Protein AF-A0A938AX10-F1 (afdb_monomer_lite)

Sequence (367 aa):
MDKLILAGIMAGMVGYLADLFFNPETITADLVFWLFLGLVLAVGRLVGDQQPRKVSSIANVEIAKGGSVLSSKLRDYLSAVIFLLFMILGVIITIKPFLADVYLQKGLNLDARRSPEAVYAFEEAVELQPQEATYWSILGRYHYQMAKRITELNAKREFLAMSISACAKATEQEPYIAFHYHTLADIYGYWAAQGDVEKWPVAFSLYDQSLQLFPNNVFILNKWTLALTASGNMEEARGKLEEAVALDGNWIGNMICGLVLMGKGDERSGEIVSSLAVASDEFPYFIELCRLVAPYRMLPELGRGLEVYIQKAPEHWAPHAMLAATSLFTGDGDRSLQEFSVAMRLVPDKEEGYLVALISELSKVDP

pLDDT: mean 83.03, std 18.4, range [30.06, 98.69]

Secondary structure (DSSP, 8-state):
--HHHHHHHHHHHHHHHHHHHH-TT---HHHHHHHHHHHHHHHHHHHH------------------S----HHHHHHHHHHHHHHHHHHHHHHHHHHHHHHHHHHHHHHHHHTT-TTHHHHHHHHHHH-TT-HHHHHHHHHHHHHHHHH--SHHHHHHHHHHHHHHHHHHHHH-TT-HHHHHHHHHHHHHHHHTT-GGGHHHHHHHHHHHHHHSTT-HHHHHHHHHHHHHHT-HHHHHHHHHHHHHH-TT-HHHHHHHHHHHHTT-TTHHHHHHH----GGGHHHHHHHHHHHGGGT-HHHHHHHHHHHHHH-TT-HHHHHHHHHHHHHTT-HHHHHHHHHHHHHHS-TTTHHHHHHHHHHHHHS--

Radius of gyration: 31.07 Å; chains: 1; bounding box: 93×58×70 Å

Foldseek 3Di:
DPPVLVVQVVVLVVVVVVCCVVPVQDPDVVSVVSLVVSVCVVVVVVVVPPDDDDDDDDDDDDDDDDDDPPDPVNVVVVVVVVVVVVVVVVCVVPVLQVQLVVLQVVLVVCVVVVHPCSLVSLVSSCVSPVLALVSLQVNLVSLLVVLLVDPDDVSSVVSLVSSLVSLVSSCVNPVLALVSLQSNLLSLLLVCLVPVVVSLVVSLVSLVSSCVSVPLDLVSLLLNLLSCVLSVVLVVSVVSLVSSCVSPLAQVSSLLSLLLSVLVPNCVSVVSNVPGDHDLVNLLCLLVSVVSNVSSVSLSSSLSSLVVVCVVVVLDLRSLLSNLLSCVVVVNNVSSVVSLVSSCVNPDPVSVVSSVSNVVVSVVDDD

Structure (mmCIF, N/CA/C/O backbone):
data_AF-A0A938AX10-F1
#
_entry.id   AF-A0A9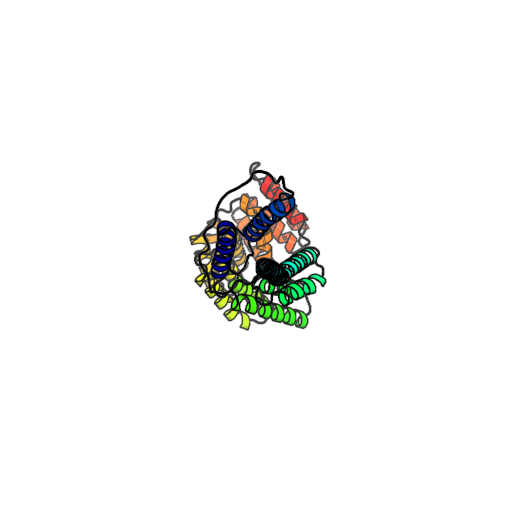38AX10-F1
#
loop_
_atom_site.group_PDB
_atom_site.id
_atom_site.type_symbol
_atom_site.label_atom_id
_atom_site.label_alt_id
_atom_site.label_comp_id
_atom_site.label_asym_id
_atom_site.label_entity_id
_atom_site.label_seq_id
_atom_site.pdbx_PDB_ins_code
_atom_site.Cartn_x
_atom_site.Cartn_y
_atom_site.Cartn_z
_atom_site.occupancy
_atom_site.B_iso_or_equiv
_atom_site.auth_seq_id
_atom_site.auth_comp_id
_atom_site.auth_asym_id
_atom_site.auth_atom_id
_atom_site.pdbx_PDB_model_num
ATOM 1 N N . MET A 1 1 ? -48.765 20.163 29.374 1.00 50.50 1 MET A N 1
ATOM 2 C CA . MET A 1 1 ? -48.068 19.647 28.183 1.00 50.50 1 MET A CA 1
ATOM 3 C C . MET A 1 1 ? -49.117 19.227 27.163 1.00 50.50 1 MET A C 1
ATOM 5 O O . MET A 1 1 ? -49.893 18.324 27.463 1.00 50.50 1 MET A O 1
ATOM 9 N N . ASP A 1 2 ? -49.219 19.935 26.035 1.00 56.81 2 ASP A N 1
ATOM 10 C CA . ASP A 1 2 ? -50.136 19.552 24.954 1.00 56.81 2 ASP A CA 1
ATOM 11 C C . ASP A 1 2 ? -49.761 18.165 24.435 1.00 56.81 2 ASP A C 1
ATOM 13 O O . ASP A 1 2 ? -48.585 17.886 24.198 1.00 56.81 2 ASP A O 1
ATOM 17 N N . LYS A 1 3 ? -50.759 17.295 24.246 1.00 48.50 3 LYS A N 1
ATOM 18 C CA . LYS A 1 3 ? -50.559 15.915 23.768 1.00 48.50 3 LYS A CA 1
ATOM 19 C C . LYS A 1 3 ? -49.778 15.858 22.448 1.00 48.50 3 LYS A C 1
ATOM 21 O O . LYS A 1 3 ? -49.053 14.900 22.222 1.00 48.50 3 LYS A O 1
ATOM 26 N N . LEU A 1 4 ? -49.885 16.903 21.629 1.00 50.06 4 LEU A N 1
ATOM 27 C CA . LEU A 1 4 ? -49.154 17.075 20.372 1.00 50.06 4 LEU A CA 1
ATOM 28 C C . LEU A 1 4 ? -47.640 17.224 20.561 1.00 50.06 4 LEU A C 1
ATOM 30 O O . LEU A 1 4 ? -46.875 16.674 19.779 1.00 50.06 4 LEU A O 1
ATOM 34 N N . ILE A 1 5 ? -47.199 17.913 21.614 1.00 49.97 5 ILE A N 1
ATOM 35 C CA . ILE A 1 5 ? -45.769 18.123 21.883 1.00 49.97 5 ILE A CA 1
ATOM 36 C C . ILE A 1 5 ? -45.147 16.834 22.420 1.00 49.97 5 ILE A C 1
ATOM 38 O O . ILE A 1 5 ? -44.074 16.435 21.980 1.00 49.97 5 ILE A O 1
ATOM 42 N N . LEU A 1 6 ? -45.857 16.135 23.313 1.00 49.12 6 LEU A N 1
ATOM 43 C CA . LEU A 1 6 ? -45.429 14.816 23.781 1.00 49.12 6 LEU A CA 1
ATOM 44 C C . LEU A 1 6 ? -45.362 13.814 22.624 1.00 49.12 6 LEU A C 1
ATOM 46 O O . LEU A 1 6 ? -44.407 13.053 22.538 1.00 49.12 6 LEU A O 1
ATOM 50 N N . ALA A 1 7 ? -46.346 13.842 21.721 1.00 54.84 7 ALA A N 1
ATOM 51 C CA . ALA A 1 7 ? -46.353 13.000 20.532 1.00 54.84 7 ALA A CA 1
ATOM 52 C C . ALA A 1 7 ? -45.183 13.321 19.591 1.00 54.84 7 ALA A C 1
ATOM 54 O O . ALA A 1 7 ? -44.552 12.394 19.103 1.00 54.84 7 ALA A O 1
ATOM 55 N N . GLY A 1 8 ? -44.848 14.599 19.387 1.00 60.94 8 GLY A N 1
ATOM 56 C CA . GLY A 1 8 ? -43.694 15.001 18.577 1.00 60.94 8 GLY A CA 1
ATOM 57 C C . GLY A 1 8 ? -42.360 14.545 19.171 1.00 60.94 8 GLY A C 1
ATOM 58 O O . GLY A 1 8 ? -41.538 13.977 18.462 1.00 60.94 8 GLY A O 1
ATOM 59 N N . ILE A 1 9 ? -42.170 14.713 20.484 1.00 59.50 9 ILE A N 1
ATOM 60 C CA . ILE A 1 9 ? -40.956 14.257 21.181 1.00 59.50 9 ILE A CA 1
ATOM 61 C C . ILE A 1 9 ? -40.857 12.727 21.155 1.00 59.50 9 ILE A C 1
ATOM 63 O O . ILE A 1 9 ? -39.793 12.189 20.863 1.00 59.50 9 ILE A O 1
ATOM 67 N N . MET A 1 10 ? -41.961 12.016 21.410 1.00 52.66 10 MET A N 1
ATOM 68 C CA . MET A 1 10 ? -41.977 10.553 21.335 1.00 52.66 10 MET A CA 1
ATOM 69 C C . MET A 1 10 ? -41.740 10.051 19.913 1.00 52.66 10 MET A C 1
ATOM 71 O O . MET A 1 10 ? -41.008 9.088 19.742 1.00 52.66 10 MET A O 1
ATOM 75 N N . ALA A 1 11 ? -42.301 10.702 18.893 1.00 58.66 11 ALA A N 1
ATOM 76 C CA . ALA A 1 11 ? -42.041 10.356 17.500 1.00 58.66 11 ALA A CA 1
ATOM 77 C C . ALA A 1 11 ? -40.570 10.595 17.126 1.00 58.66 11 ALA A C 1
ATOM 79 O O . ALA A 1 11 ? -39.975 9.743 16.476 1.00 58.66 11 ALA A O 1
ATOM 80 N N . GLY A 1 12 ? -39.962 11.688 17.601 1.00 64.25 12 GLY A N 1
ATOM 81 C CA . GLY A 1 12 ? -38.529 11.946 17.439 1.00 64.25 12 GLY A CA 1
ATOM 82 C C . GLY A 1 12 ? -37.651 10.900 18.133 1.00 64.25 12 GLY A C 1
ATOM 83 O O . GLY A 1 12 ? -36.708 10.402 17.532 1.00 64.25 12 GLY A O 1
ATOM 84 N N . MET A 1 13 ? -37.993 10.492 19.361 1.00 58.38 13 MET A N 1
ATOM 85 C CA . MET A 1 13 ? -37.279 9.422 20.075 1.00 58.38 13 MET A CA 1
ATOM 86 C C . MET A 1 13 ? -37.496 8.036 19.464 1.00 58.38 13 MET A C 1
ATOM 88 O O . MET A 1 13 ? -36.580 7.225 19.472 1.00 58.38 13 MET A O 1
ATOM 92 N N . VAL A 1 14 ? -38.682 7.738 18.935 1.00 56.31 14 VAL A N 1
ATOM 93 C CA . VAL A 1 14 ? -38.930 6.479 18.218 1.00 56.31 14 VAL A CA 1
ATOM 94 C C . VAL A 1 14 ? -38.175 6.469 16.891 1.00 56.31 14 VAL A C 1
ATOM 96 O O . VAL A 1 14 ? -37.590 5.448 16.553 1.00 56.31 14 VAL A O 1
ATOM 99 N N . GLY A 1 15 ? -38.118 7.604 16.187 1.00 59.72 15 GLY A N 1
ATOM 100 C CA . GLY A 1 15 ? -37.257 7.787 15.018 1.00 59.72 15 GLY A CA 1
ATOM 101 C C . GLY A 1 15 ? -35.783 7.565 15.357 1.00 59.72 15 GLY A C 1
ATOM 102 O O . GLY A 1 15 ? -35.127 6.790 14.681 1.00 59.72 15 GLY A O 1
ATOM 103 N N . TYR A 1 16 ? -35.301 8.141 16.461 1.00 58.97 16 TYR A N 1
ATOM 104 C CA . TYR A 1 16 ? -33.948 7.926 16.984 1.00 58.97 16 TYR A CA 1
ATOM 105 C C . TYR A 1 16 ? -33.652 6.465 17.320 1.00 58.97 16 TYR A C 1
ATOM 107 O O . TYR A 1 16 ? -32.602 5.954 16.962 1.00 58.97 16 TYR A O 1
ATOM 115 N N . LEU A 1 17 ? -34.569 5.783 18.012 1.00 52.59 17 LEU A N 1
ATOM 116 C CA . LEU A 1 17 ? -34.389 4.377 18.364 1.00 52.59 17 LEU A CA 1
ATOM 117 C C . LEU A 1 17 ? -34.400 3.490 17.118 1.00 52.59 17 LEU A C 1
ATOM 119 O O . LEU A 1 17 ? -33.614 2.554 17.049 1.00 52.59 17 LEU A O 1
ATOM 123 N N . ALA A 1 18 ? -35.258 3.785 16.139 1.00 54.72 18 ALA A N 1
ATOM 124 C CA . ALA A 1 18 ? -35.246 3.093 14.857 1.00 54.72 18 ALA A CA 1
ATOM 125 C C . ALA A 1 18 ? -33.920 3.334 14.117 1.00 54.72 18 ALA A C 1
ATOM 127 O O . ALA A 1 18 ? -33.319 2.378 13.645 1.00 54.72 18 ALA A O 1
ATOM 128 N N . ASP A 1 19 ? -33.426 4.571 14.090 1.00 53.78 19 ASP A N 1
ATOM 129 C CA . ASP A 1 19 ? -32.149 4.920 13.461 1.00 53.78 19 ASP A CA 1
ATOM 130 C C . ASP A 1 19 ? -30.963 4.239 14.166 1.00 53.78 19 ASP A C 1
ATOM 132 O O . ASP A 1 19 ? -30.135 3.635 13.503 1.00 53.78 19 ASP A O 1
ATOM 136 N N . LEU A 1 20 ? -30.948 4.165 15.504 1.00 53.62 20 LEU A N 1
ATOM 137 C CA . LEU A 1 20 ? -29.938 3.404 16.261 1.00 53.62 20 LEU A CA 1
ATOM 138 C C . LEU A 1 20 ? -29.932 1.904 15.937 1.00 53.62 20 LEU A C 1
ATOM 140 O O . LEU A 1 20 ? -28.897 1.251 16.049 1.00 53.62 20 LEU A O 1
ATOM 144 N N . PHE A 1 21 ? -31.096 1.346 15.594 1.00 51.47 21 PHE A N 1
ATOM 145 C CA . PHE A 1 21 ? -31.236 -0.062 15.223 1.00 51.47 21 PHE A CA 1
ATOM 146 C C . PHE A 1 21 ? -30.736 -0.349 13.802 1.00 51.47 21 PHE A C 1
ATOM 148 O O . PHE A 1 21 ? -30.350 -1.484 13.528 1.00 51.47 21 PHE A O 1
ATOM 155 N N . PHE A 1 22 ? -30.754 0.645 12.908 1.00 52.47 22 PHE A N 1
ATOM 156 C CA . PHE A 1 22 ? -30.375 0.487 11.499 1.00 52.47 22 PHE A CA 1
ATOM 157 C C . PHE A 1 22 ? -29.062 1.190 11.121 1.00 52.47 22 PHE A C 1
ATOM 159 O O . PHE A 1 22 ? -28.535 0.910 10.047 1.00 52.47 22 PHE A O 1
ATOM 166 N N . ASN A 1 23 ? -28.527 2.061 11.980 1.00 50.16 23 ASN A N 1
ATOM 167 C CA . ASN A 1 23 ? -27.321 2.853 11.741 1.00 50.16 23 ASN A CA 1
ATOM 168 C C . ASN A 1 23 ? -26.575 3.145 13.073 1.00 50.16 23 ASN A C 1
ATOM 170 O O . ASN A 1 23 ? -26.680 4.240 13.631 1.00 50.16 23 ASN A O 1
ATOM 174 N N . PRO A 1 24 ? -25.860 2.153 13.644 1.00 54.03 24 PRO A N 1
ATOM 175 C CA . PRO A 1 24 ? -25.345 2.218 15.017 1.00 54.03 24 PRO A CA 1
ATOM 176 C C . PRO A 1 24 ? -24.198 3.219 15.256 1.00 54.03 24 PRO A C 1
ATOM 178 O O . PRO A 1 24 ? -23.872 3.486 16.411 1.00 54.03 24 PRO A O 1
ATOM 181 N N . GLU A 1 25 ? -23.587 3.773 14.205 1.00 50.06 25 GLU A N 1
ATOM 182 C CA . GLU A 1 25 ? -22.293 4.472 14.301 1.00 50.06 25 GLU A CA 1
ATOM 183 C C . GLU A 1 25 ? -22.380 6.003 14.304 1.00 50.06 25 GLU A C 1
ATOM 185 O O . GLU A 1 25 ? -21.409 6.675 14.646 1.00 50.06 25 GLU A O 1
ATOM 190 N N . THR A 1 26 ? -23.535 6.600 13.998 1.00 52.78 26 THR A N 1
ATOM 191 C CA . THR A 1 26 ? -23.636 8.065 13.922 1.00 52.78 26 THR A CA 1
ATOM 192 C C . THR A 1 26 ? -24.836 8.600 14.681 1.00 52.78 26 THR A C 1
ATOM 194 O O . THR A 1 26 ? -25.980 8.405 14.281 1.00 52.78 26 THR A O 1
ATOM 197 N N . ILE A 1 27 ? -24.584 9.379 15.736 1.00 55.16 27 ILE A N 1
ATOM 198 C CA . ILE A 1 27 ? -25.592 10.312 16.244 1.00 55.16 27 ILE A CA 1
ATOM 199 C C . ILE A 1 27 ? -25.674 11.444 15.223 1.00 55.16 27 ILE A C 1
ATOM 201 O O . ILE A 1 27 ? -24.850 12.358 15.206 1.00 55.16 27 ILE A O 1
ATOM 205 N N . THR A 1 28 ? -26.639 11.329 14.315 1.00 55.69 28 THR A N 1
ATOM 206 C CA . THR A 1 28 ? -26.832 12.275 13.220 1.00 55.69 28 THR A CA 1
ATOM 207 C C . THR A 1 28 ? -27.108 13.672 13.784 1.00 55.69 28 THR A C 1
ATOM 209 O O . THR A 1 28 ? -27.850 13.846 14.756 1.00 55.69 28 THR A O 1
ATOM 212 N N . ALA A 1 29 ? -26.501 14.702 13.180 1.00 50.47 29 ALA A N 1
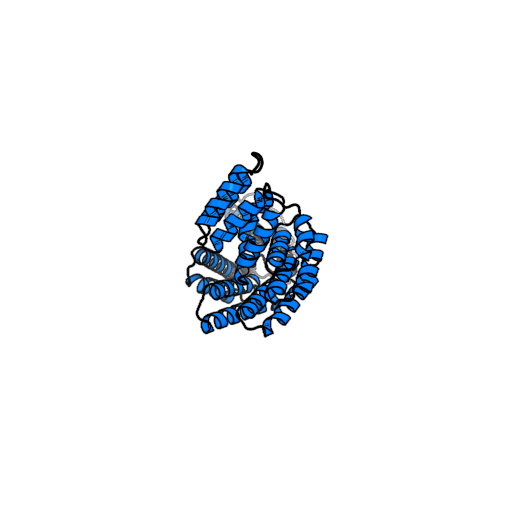ATOM 213 C CA . ALA A 1 29 ? -26.718 16.107 13.546 1.00 50.47 29 ALA A CA 1
ATOM 214 C C . ALA A 1 29 ? -28.215 16.483 13.537 1.00 50.47 29 ALA A C 1
ATOM 216 O O . ALA A 1 29 ? -28.638 17.379 14.270 1.00 50.47 29 ALA A O 1
ATOM 217 N N . ASP A 1 30 ? -29.017 15.733 12.780 1.00 52.44 30 ASP A N 1
ATOM 218 C CA . ASP A 1 30 ? -30.471 15.816 12.720 1.00 52.44 30 ASP A CA 1
ATOM 219 C C . ASP A 1 30 ? -31.137 15.518 14.069 1.00 52.44 30 ASP A C 1
ATOM 221 O O . ASP A 1 30 ? -32.060 16.228 14.464 1.00 52.44 30 ASP A O 1
ATOM 225 N N . LEU A 1 31 ? -30.651 14.543 14.844 1.00 58.59 31 LEU A N 1
ATOM 226 C CA . LEU A 1 31 ? -31.177 14.264 16.182 1.00 58.59 31 LEU A CA 1
ATOM 227 C C . LEU A 1 31 ? -30.964 15.447 17.126 1.00 58.59 31 LEU A C 1
ATOM 229 O O . LEU A 1 31 ? -31.885 15.871 17.829 1.00 58.59 31 LEU A O 1
ATOM 233 N N . VAL A 1 32 ? -29.740 15.977 17.143 1.00 54.84 32 VAL A N 1
ATOM 234 C CA . VAL A 1 32 ? -29.383 17.140 17.959 1.00 54.84 32 VAL A CA 1
ATOM 235 C C . VAL A 1 32 ? -30.234 18.328 17.518 1.00 54.84 32 VAL A C 1
ATOM 237 O O . VAL A 1 32 ? -30.842 18.983 18.360 1.00 54.84 32 VAL A O 1
ATOM 240 N N . PHE A 1 33 ? -30.384 18.547 16.212 1.00 59.03 33 PHE A N 1
ATOM 241 C CA . PHE A 1 33 ? -31.251 19.579 15.654 1.00 59.03 33 PHE A CA 1
ATOM 242 C C . PHE A 1 33 ? -32.709 19.441 16.120 1.00 59.03 33 PHE A C 1
ATOM 244 O O . PHE A 1 33 ? -33.270 20.410 16.631 1.00 59.03 33 PHE A O 1
ATOM 251 N N . TRP A 1 34 ? -33.323 18.257 16.023 1.00 65.94 34 TRP A N 1
ATOM 252 C CA . TRP A 1 34 ? -34.720 18.052 16.424 1.00 65.94 34 TRP A CA 1
ATOM 253 C C . TRP A 1 34 ? -34.924 18.141 17.942 1.00 65.94 34 TRP A C 1
ATOM 255 O O . TRP A 1 34 ? -35.928 18.703 18.392 1.00 65.94 34 TRP A O 1
ATOM 265 N N . LEU A 1 35 ? -33.961 17.673 18.744 1.00 64.75 35 LEU A N 1
ATOM 266 C CA . LEU A 1 35 ? -33.968 17.848 20.200 1.00 64.75 35 LEU A CA 1
ATOM 267 C C . LEU A 1 35 ? -33.838 19.327 20.593 1.00 64.75 35 LEU A C 1
ATOM 269 O O . LEU A 1 35 ? -34.597 19.802 21.441 1.00 64.75 35 LEU A O 1
ATOM 273 N N . PHE A 1 36 ? -32.939 20.079 19.951 1.00 56.97 36 PHE A N 1
ATOM 274 C CA . PHE A 1 36 ? -32.781 21.518 20.179 1.00 56.97 36 PHE A CA 1
ATOM 275 C C . PHE A 1 36 ? -33.993 22.319 19.691 1.00 56.97 36 PHE A C 1
ATOM 277 O O . PHE A 1 36 ? -34.433 23.233 20.385 1.00 56.97 36 PHE A O 1
ATOM 284 N N . LEU A 1 37 ? -34.590 21.965 18.552 1.00 56.91 37 LEU A N 1
ATOM 285 C CA . LEU A 1 37 ? -35.805 22.610 18.053 1.00 56.91 37 LEU A CA 1
ATOM 286 C C . LEU A 1 37 ? -36.986 22.380 19.009 1.00 56.91 37 LEU A C 1
ATOM 288 O O . LEU A 1 37 ? -37.714 23.320 19.339 1.00 56.91 37 LEU A O 1
ATOM 292 N N . GLY A 1 38 ? -37.136 21.154 19.523 1.00 63.72 38 GLY A N 1
ATOM 293 C CA . GLY A 1 38 ? -38.106 20.833 20.572 1.00 63.72 38 GLY A CA 1
ATOM 294 C C . GLY A 1 38 ? -37.869 21.631 21.861 1.00 63.72 38 GLY A C 1
ATOM 295 O O . GLY A 1 38 ? -38.821 22.140 22.459 1.00 63.72 38 GLY A O 1
ATOM 296 N N . LEU A 1 39 ? -36.604 21.810 22.254 1.00 59.19 39 LEU A N 1
ATOM 297 C CA . LEU A 1 39 ? -36.195 22.596 23.419 1.00 59.19 39 LEU A CA 1
ATOM 298 C C . LEU A 1 39 ? -36.496 24.095 23.255 1.00 59.19 39 LEU A C 1
ATOM 300 O O . LEU A 1 39 ? -37.063 24.704 24.160 1.00 59.19 39 LEU A O 1
ATOM 304 N N . VAL A 1 40 ? -36.176 24.690 22.101 1.00 52.59 40 VAL A N 1
ATOM 305 C CA . VAL A 1 40 ? -36.438 26.111 21.799 1.00 52.59 40 VAL A CA 1
ATOM 306 C C . VAL A 1 40 ? -37.936 26.411 21.851 1.00 52.59 40 VAL A C 1
ATOM 308 O O . VAL A 1 40 ? -38.348 27.413 22.438 1.00 52.59 40 VAL A O 1
ATOM 311 N N . LEU A 1 41 ? -38.770 25.516 21.317 1.00 52.19 41 LEU A N 1
ATOM 312 C CA . LEU A 1 41 ? -40.228 25.650 21.377 1.00 52.19 41 LEU A CA 1
ATOM 313 C C . LEU A 1 41 ? -40.778 25.496 22.805 1.00 52.19 41 LEU A C 1
ATOM 315 O O . LEU A 1 41 ? -41.742 26.175 23.169 1.00 52.19 41 LEU A O 1
ATOM 319 N N . ALA A 1 42 ? -40.165 24.643 23.631 1.00 56.44 42 ALA A N 1
ATOM 320 C CA . ALA A 1 42 ? -40.539 24.477 25.035 1.00 56.44 42 ALA A CA 1
ATOM 321 C C . ALA A 1 42 ? -40.150 25.699 25.892 1.00 56.44 42 ALA A C 1
ATOM 323 O O . ALA A 1 42 ? -40.959 26.176 26.691 1.00 56.44 42 ALA A O 1
ATOM 324 N N . VAL A 1 43 ? -38.948 26.249 25.690 1.00 4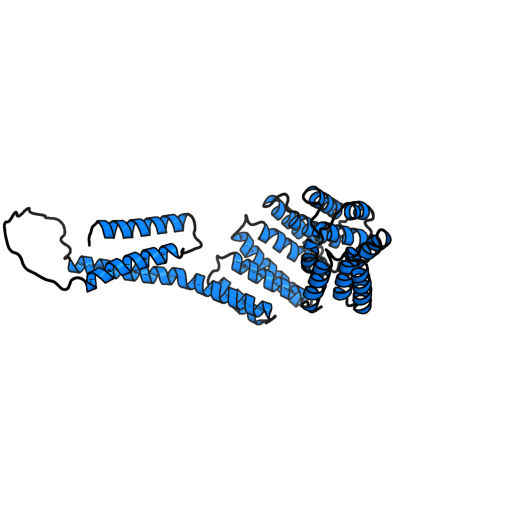9.09 43 VAL A N 1
ATOM 325 C CA . VAL A 1 43 ? -38.438 27.427 26.414 1.00 49.09 43 VAL A CA 1
ATOM 326 C C . VAL A 1 43 ? -39.138 28.714 25.967 1.00 49.09 43 VAL A C 1
ATOM 328 O O . VAL A 1 43 ? -39.506 29.531 26.809 1.00 49.09 43 VAL A O 1
ATOM 331 N N . GLY A 1 44 ? -39.421 28.878 24.670 1.00 46.09 44 GLY A N 1
ATOM 332 C CA . GLY A 1 44 ? -40.144 30.043 24.146 1.00 46.09 44 GLY A CA 1
ATOM 333 C C . GLY A 1 44 ? -41.539 30.227 24.758 1.00 46.09 44 GLY A C 1
ATOM 334 O O . GLY A 1 44 ? -42.000 31.353 24.929 1.00 46.09 44 GLY A O 1
ATOM 335 N N . ARG A 1 45 ? -42.194 29.135 25.179 1.00 51.12 45 ARG A N 1
ATOM 336 C CA . ARG A 1 45 ? -43.486 29.190 25.886 1.00 51.12 45 ARG A CA 1
ATOM 337 C C . ARG A 1 45 ? -43.365 29.501 27.381 1.00 51.12 45 ARG A C 1
ATOM 339 O O . ARG A 1 45 ? -44.286 30.092 27.928 1.00 51.12 45 ARG A O 1
ATOM 346 N N . LEU A 1 46 ? -42.246 29.164 28.027 1.00 45.81 46 LEU A N 1
ATOM 347 C CA . LEU A 1 46 ? -41.969 29.553 29.420 1.00 45.81 46 LEU A CA 1
ATOM 348 C C . LEU A 1 46 ? -41.727 31.063 29.561 1.00 45.81 46 LEU A C 1
ATOM 350 O O . LEU A 1 46 ? -42.054 31.642 30.593 1.00 45.81 46 LEU A O 1
ATOM 354 N N . VAL A 1 47 ? -41.190 31.701 28.518 1.00 45.38 47 VAL A N 1
ATOM 355 C CA . VAL A 1 47 ? -40.973 33.157 28.469 1.00 45.38 47 VAL A CA 1
ATOM 356 C C . VAL A 1 47 ? -42.247 33.912 28.053 1.00 45.38 47 VAL A C 1
ATOM 358 O O . VAL A 1 47 ? -42.453 35.045 28.477 1.00 45.38 47 VAL A O 1
ATOM 361 N N . GLY A 1 48 ? -43.128 33.283 27.266 1.00 40.59 48 GLY A N 1
ATOM 362 C CA . GLY A 1 48 ? -44.355 33.899 26.747 1.00 40.59 48 GLY A CA 1
ATOM 363 C C . GLY A 1 48 ? -45.565 33.914 27.692 1.00 40.59 48 GLY A C 1
ATOM 364 O O . GLY A 1 48 ? -46.541 34.591 27.382 1.00 40.59 48 GLY A O 1
ATOM 365 N N . ASP A 1 49 ? -45.534 33.208 28.829 1.00 45.47 49 ASP A N 1
ATOM 366 C CA . ASP A 1 49 ? -46.687 33.095 29.743 1.00 45.47 49 ASP A CA 1
ATOM 367 C C . ASP A 1 49 ? -46.657 34.124 30.895 1.00 45.47 49 ASP A C 1
ATOM 369 O O . ASP A 1 49 ? -46.979 33.829 32.049 1.00 45.47 49 ASP A O 1
ATOM 373 N N . GLN A 1 50 ? -46.277 35.371 30.589 1.00 42.47 50 GLN A N 1
ATOM 374 C CA . GLN A 1 50 ? -46.659 36.524 31.410 1.00 42.47 50 GLN A CA 1
ATOM 375 C C . GLN A 1 50 ? -47.935 37.142 30.821 1.00 42.47 50 GLN A C 1
ATOM 377 O O . GLN A 1 50 ? -47.905 37.868 29.836 1.00 42.47 50 GLN A O 1
ATOM 382 N N . GLN A 1 51 ? -49.058 36.754 31.433 1.00 42.72 51 GLN A N 1
ATOM 383 C CA . GLN A 1 51 ? -50.465 37.122 31.197 1.00 42.72 51 GLN A CA 1
ATOM 384 C C . GLN A 1 51 ? -50.778 38.408 30.398 1.00 42.72 51 GLN A C 1
ATOM 386 O O . GLN A 1 51 ? -50.166 39.456 30.594 1.00 42.72 51 GLN A O 1
ATOM 391 N N . PRO A 1 52 ? -51.978 38.425 29.783 1.00 38.38 52 PRO A N 1
ATOM 392 C CA . PRO A 1 52 ? -53.004 39.276 30.384 1.00 38.38 52 PRO A CA 1
ATOM 393 C C . PRO A 1 52 ? -54.290 38.494 30.675 1.00 38.38 52 PRO A C 1
ATOM 395 O O . PRO A 1 52 ? -54.973 37.985 29.788 1.00 38.38 52 PRO A O 1
ATOM 398 N N . ARG A 1 53 ? -54.661 38.425 31.957 1.00 41.28 53 ARG A N 1
ATOM 399 C CA . ARG A 1 53 ? -55.977 37.947 32.386 1.00 41.28 53 ARG A CA 1
ATOM 400 C C . ARG A 1 53 ? -56.985 39.085 32.258 1.00 41.28 53 ARG A C 1
ATOM 402 O O . ARG A 1 53 ? -56.870 40.073 32.977 1.00 41.28 53 ARG A O 1
ATOM 409 N N . LYS A 1 54 ? -58.015 38.882 31.437 1.00 39.88 54 LYS A N 1
ATOM 410 C CA . LYS A 1 54 ? -59.431 39.170 31.746 1.00 39.88 54 LYS A CA 1
ATOM 411 C C . LYS A 1 54 ? -60.294 38.779 30.547 1.00 39.88 54 LYS A C 1
ATOM 413 O O . LYS A 1 54 ? -60.089 39.334 29.483 1.00 39.88 54 LYS A O 1
ATOM 418 N N . VAL A 1 55 ? -61.244 37.862 30.742 1.00 30.06 55 VAL A N 1
ATOM 419 C CA . VAL A 1 55 ? -62.707 38.056 30.613 1.00 30.06 55 VAL A CA 1
ATOM 420 C C . VAL A 1 55 ? -63.394 36.826 31.246 1.00 30.06 55 VAL A C 1
ATOM 422 O O . VAL A 1 55 ? -62.827 35.739 31.319 1.00 30.06 55 VAL A O 1
ATOM 425 N N . SER A 1 56 ? -64.561 37.067 31.832 1.00 38.34 56 SER A N 1
ATOM 426 C CA . SER A 1 56 ? -65.315 36.300 32.828 1.00 38.34 56 SER A CA 1
ATOM 427 C C . SER A 1 56 ? -66.312 35.252 32.297 1.00 38.34 56 SER A C 1
ATOM 429 O O . SER A 1 56 ? -66.977 35.515 31.302 1.00 38.34 56 SER A O 1
ATOM 431 N N . SER A 1 57 ? -66.563 34.223 33.137 1.00 36.47 57 SER A N 1
ATOM 432 C CA . SER A 1 57 ? -67.844 33.486 33.366 1.00 36.47 57 SER A CA 1
ATOM 433 C C . SER A 1 57 ? -68.323 32.535 32.229 1.00 36.47 57 SER A C 1
ATOM 435 O O . SER A 1 57 ? -68.119 32.864 31.074 1.00 36.47 57 SER A O 1
ATOM 437 N N . ILE A 1 58 ? -68.917 31.333 32.391 1.00 36.38 58 ILE A N 1
ATOM 438 C CA . ILE A 1 58 ? -69.867 30.722 33.356 1.00 36.38 58 ILE A CA 1
ATOM 439 C C . ILE A 1 58 ? -69.818 29.157 33.264 1.00 36.38 58 ILE A C 1
ATOM 441 O O . ILE A 1 58 ? -69.546 28.620 32.197 1.00 36.38 58 ILE A O 1
ATOM 445 N N . ALA A 1 59 ? -70.192 28.485 34.373 1.00 34.47 59 ALA A N 1
ATOM 446 C CA . ALA A 1 59 ? -70.820 27.148 34.572 1.00 34.47 59 ALA A CA 1
ATOM 447 C C . ALA A 1 59 ? -70.067 25.801 34.403 1.00 34.47 59 ALA A C 1
ATOM 449 O O . ALA A 1 59 ? -69.892 25.269 33.314 1.00 34.47 59 ALA A O 1
ATOM 450 N N . ASN A 1 60 ? -69.786 25.208 35.575 1.00 37.69 60 ASN A N 1
ATOM 451 C CA . ASN A 1 60 ? -70.029 23.836 36.070 1.00 37.69 60 ASN A CA 1
ATOM 452 C C . ASN A 1 60 ? -70.381 22.696 35.092 1.00 37.69 60 ASN A C 1
ATOM 454 O O . ASN A 1 60 ? -71.469 22.709 34.530 1.00 37.69 60 ASN A O 1
ATOM 458 N N . VAL A 1 61 ? -69.594 21.608 35.142 1.00 32.28 61 VAL A N 1
ATOM 459 C CA . VAL A 1 61 ? -70.077 20.227 35.382 1.00 32.28 61 VAL A CA 1
ATOM 460 C C . VAL A 1 61 ? -68.971 19.445 36.114 1.00 32.28 61 VAL A C 1
ATOM 462 O O . VAL A 1 61 ? -67.867 19.287 35.594 1.00 32.28 61 VAL A O 1
ATOM 465 N N . GLU A 1 62 ? -69.269 18.942 37.314 1.00 39.34 62 GLU A N 1
ATOM 466 C CA . GLU A 1 62 ? -68.483 17.904 37.991 1.00 39.34 62 GLU A CA 1
ATOM 467 C C . GLU A 1 62 ? -68.759 16.545 37.332 1.00 39.34 62 GLU A C 1
ATOM 469 O O . GLU A 1 62 ? -69.876 16.035 37.381 1.00 39.34 62 GLU A O 1
ATOM 474 N N . ILE A 1 63 ? -67.728 15.935 36.743 1.00 34.84 63 ILE A N 1
ATOM 475 C CA . ILE A 1 63 ? -67.688 14.490 36.501 1.00 34.84 63 ILE A CA 1
ATOM 476 C C . ILE A 1 63 ? -66.542 13.933 37.336 1.00 34.84 63 ILE A C 1
ATOM 478 O O . ILE A 1 63 ? -65.372 14.263 37.122 1.00 34.84 63 ILE A O 1
ATOM 482 N N . ALA A 1 64 ? -66.910 13.081 38.288 1.00 40.81 64 ALA A N 1
ATOM 483 C CA . ALA A 1 64 ? -66.009 12.298 39.109 1.00 40.81 64 ALA A CA 1
ATOM 484 C C . ALA A 1 64 ? -64.983 11.546 38.243 1.00 40.81 64 ALA A C 1
ATOM 486 O O . ALA A 1 64 ? -65.338 10.715 37.408 1.00 40.81 64 ALA A O 1
ATOM 487 N N . LYS A 1 65 ? -63.693 11.809 38.478 1.00 36.38 65 LYS A N 1
ATOM 488 C CA . LYS A 1 65 ? -62.590 10.948 38.039 1.00 36.38 65 LYS A CA 1
ATOM 489 C C . LYS A 1 65 ? -61.810 10.482 39.259 1.00 36.38 65 LYS A C 1
ATOM 491 O O . LYS A 1 65 ? -60.879 11.141 39.711 1.00 36.38 65 LYS A O 1
ATOM 496 N N . GLY A 1 66 ? -62.201 9.319 39.772 1.00 35.16 66 GLY A N 1
ATOM 497 C CA . GLY A 1 66 ? -61.261 8.443 40.458 1.00 35.16 66 GLY A CA 1
ATOM 498 C C . GLY A 1 66 ? -60.217 7.949 39.452 1.00 35.16 66 GLY A C 1
ATOM 499 O O . GLY A 1 66 ? -60.568 7.599 38.326 1.00 35.16 66 GLY A O 1
ATOM 500 N N . GLY A 1 67 ? -58.942 7.963 39.849 1.00 35.41 67 GLY A N 1
ATOM 501 C CA . GLY A 1 67 ? -57.825 7.430 39.060 1.00 35.41 67 GLY A CA 1
ATOM 502 C C . GLY A 1 67 ? -56.633 8.384 38.941 1.00 35.41 67 GLY A C 1
ATOM 503 O O . GLY A 1 67 ? -56.517 9.115 37.965 1.00 35.41 67 GLY A O 1
ATOM 504 N N . SER A 1 68 ? -55.769 8.359 39.964 1.00 45.28 68 SER A N 1
ATOM 505 C CA . SER A 1 68 ? -54.408 8.925 40.063 1.00 45.28 68 SER A CA 1
ATOM 506 C C . SER A 1 68 ? -54.167 10.335 39.491 1.00 45.28 68 SER A C 1
ATOM 508 O O . SER A 1 68 ? -53.545 10.512 38.441 1.00 45.28 68 SER A O 1
ATOM 510 N N . VAL A 1 69 ? -54.549 11.369 40.243 1.00 45.66 69 VAL A N 1
ATOM 511 C CA . VAL A 1 69 ? -54.040 12.730 40.014 1.00 45.66 69 VAL A CA 1
ATOM 512 C C . VAL A 1 69 ? -52.679 12.851 40.696 1.00 45.66 69 VAL A C 1
ATOM 514 O O . VAL A 1 69 ? -52.557 13.347 41.814 1.00 45.66 69 VAL A O 1
ATOM 517 N N . LEU A 1 70 ? -51.632 12.377 40.023 1.00 47.84 70 LEU A N 1
ATOM 518 C CA . LEU A 1 70 ? -50.286 12.863 40.305 1.00 47.84 70 LEU A CA 1
ATOM 519 C C . LEU A 1 70 ? -50.327 14.386 40.066 1.00 47.84 70 LEU A C 1
ATOM 521 O O . LEU A 1 70 ? -50.751 14.810 38.988 1.00 47.84 70 LEU A O 1
ATOM 525 N N . SER A 1 71 ? -50.005 15.209 41.074 1.00 62.28 71 SER A N 1
ATOM 526 C CA . SER A 1 71 ? -50.172 16.670 40.977 1.00 62.28 71 SER A CA 1
ATOM 527 C C . SER A 1 71 ? -49.493 17.212 39.709 1.00 62.28 71 SER A C 1
ATOM 529 O O . SER A 1 71 ? -48.449 16.704 39.300 1.00 62.28 71 SER A O 1
ATOM 531 N N . SER A 1 72 ? -50.069 18.226 39.052 1.00 62.25 72 SER A N 1
ATOM 532 C CA . SER A 1 72 ? -49.499 18.784 37.809 1.00 62.25 72 SER A CA 1
ATOM 533 C C . SER A 1 72 ? -48.023 19.165 37.971 1.00 62.25 72 SER A C 1
ATOM 535 O O . SER A 1 72 ? -47.216 18.857 37.103 1.00 62.25 72 SER A O 1
ATOM 537 N N . LYS A 1 73 ? -47.664 19.703 39.143 1.00 67.00 73 LYS A N 1
ATOM 538 C CA . LYS A 1 73 ? -46.285 20.004 39.549 1.00 67.00 73 LYS A CA 1
ATOM 539 C C . LYS A 1 73 ? -45.395 18.764 39.636 1.00 67.00 73 LYS A C 1
ATOM 541 O O . LYS A 1 73 ? -44.239 18.826 39.237 1.00 67.00 73 LYS A O 1
ATOM 546 N N . LEU A 1 74 ? -45.919 17.647 40.142 1.00 66.75 74 LEU A N 1
ATOM 547 C CA . LEU A 1 74 ? -45.185 16.386 40.211 1.00 66.75 74 LEU A CA 1
ATOM 548 C C . LEU A 1 74 ? -44.938 15.817 38.809 1.00 66.75 74 LEU A C 1
ATOM 550 O O . LEU A 1 74 ? -43.849 15.320 38.554 1.00 66.75 74 LEU A O 1
ATOM 554 N N . ARG A 1 75 ? -45.889 15.960 37.877 1.00 62.41 75 ARG A N 1
ATOM 555 C CA . ARG A 1 75 ? -45.694 15.581 36.466 1.00 62.41 75 ARG A CA 1
ATOM 556 C C . ARG A 1 75 ? -44.648 16.453 35.767 1.00 62.41 75 ARG A C 1
ATOM 558 O O . ARG A 1 75 ? -43.808 15.916 35.052 1.00 62.41 75 ARG A O 1
ATOM 565 N N . ASP A 1 76 ? -44.692 17.766 35.977 1.00 66.25 76 ASP A N 1
ATOM 566 C CA . ASP A 1 76 ? -43.743 18.697 35.360 1.00 66.25 76 ASP A CA 1
ATOM 567 C C . ASP A 1 76 ? -42.319 18.464 35.909 1.00 66.25 76 ASP A C 1
ATOM 569 O O . ASP A 1 76 ? -41.363 18.379 35.137 1.00 66.25 76 ASP A O 1
ATOM 573 N N . TYR A 1 77 ? -42.187 18.214 37.218 1.00 75.69 77 TYR A N 1
ATOM 574 C CA . TYR A 1 77 ? -40.924 17.801 37.837 1.00 75.69 77 TYR A CA 1
ATOM 575 C C . TYR A 1 77 ? -40.411 16.470 37.270 1.00 75.69 77 TYR A C 1
ATOM 577 O O . TYR A 1 77 ? -39.252 16.380 36.872 1.00 75.69 77 TYR A O 1
ATOM 585 N N . LEU A 1 78 ? -41.280 15.458 37.157 1.00 68.19 78 LEU A N 1
ATOM 586 C CA . LEU A 1 78 ? -40.916 14.160 36.584 1.00 68.19 78 LEU A CA 1
ATOM 587 C C . LEU A 1 78 ? -40.409 14.308 35.142 1.00 68.19 78 LEU A C 1
ATOM 589 O O . LEU A 1 78 ? -39.401 13.710 34.780 1.00 68.19 78 LEU A O 1
ATOM 593 N N . SER A 1 79 ? -41.075 15.138 34.331 1.00 66.12 79 SER A N 1
ATOM 594 C CA . SER A 1 79 ? -40.661 15.387 32.947 1.00 66.12 79 SER A CA 1
ATOM 595 C C . SER A 1 79 ? -39.316 16.107 32.845 1.00 66.12 79 SER A C 1
ATOM 597 O O . SER A 1 79 ? -38.502 15.740 32.003 1.00 66.12 79 SER A O 1
ATOM 599 N N . ALA A 1 80 ? -39.044 17.072 33.729 1.00 74.44 80 ALA A N 1
ATOM 600 C CA . ALA A 1 80 ? -37.764 17.775 33.767 1.00 74.44 80 ALA A CA 1
ATOM 601 C C . ALA A 1 80 ? -36.614 16.845 34.188 1.00 74.44 80 ALA A C 1
ATOM 603 O O . ALA A 1 80 ? -35.536 16.894 33.601 1.00 74.44 80 ALA A O 1
ATOM 604 N N . VAL A 1 81 ? -36.856 15.961 35.161 1.00 77.19 81 VAL A N 1
ATOM 605 C CA . VAL A 1 81 ? -35.876 14.954 35.596 1.00 77.19 81 VAL A CA 1
ATOM 606 C C . VAL A 1 81 ? -35.582 13.962 34.474 1.00 77.19 81 VAL A C 1
ATOM 608 O O . VAL A 1 81 ? -34.420 13.709 34.177 1.00 77.19 81 VAL A O 1
ATOM 611 N N . ILE A 1 82 ? -36.614 13.438 33.808 1.00 69.81 82 ILE A N 1
ATOM 612 C CA . ILE A 1 82 ? -36.451 12.517 32.675 1.00 69.81 82 ILE A CA 1
ATOM 613 C C . ILE A 1 82 ? -35.684 13.192 31.527 1.00 69.81 82 ILE A C 1
ATOM 615 O O . ILE A 1 82 ? -34.786 12.585 30.952 1.00 69.81 82 ILE A O 1
ATOM 619 N N . PHE A 1 83 ? -35.980 14.459 31.229 1.00 73.38 83 PHE A N 1
ATOM 620 C CA . PHE A 1 83 ? -35.245 15.236 30.231 1.00 73.38 83 PHE A CA 1
ATOM 621 C C . PHE A 1 83 ? -33.762 15.396 30.591 1.00 73.38 83 PHE A C 1
ATOM 623 O O . PHE A 1 83 ? -32.898 15.155 29.750 1.00 73.38 83 PHE A O 1
ATOM 630 N N . LEU A 1 84 ? -33.457 15.749 31.844 1.00 77.44 84 LEU A N 1
ATOM 631 C CA . LEU A 1 84 ? -32.079 15.863 32.319 1.00 77.44 84 LEU A CA 1
ATOM 632 C C . LEU A 1 84 ? -31.343 14.519 32.209 1.00 77.44 84 LEU A C 1
ATOM 634 O O . LEU A 1 84 ? -30.200 14.482 31.766 1.00 77.44 84 LEU A O 1
ATOM 638 N N . LEU A 1 85 ? -32.011 13.413 32.556 1.00 76.00 85 LEU A N 1
ATOM 639 C CA . LEU A 1 85 ? -31.458 12.064 32.427 1.00 76.00 85 LEU A CA 1
ATOM 640 C C . LEU A 1 85 ? -31.159 11.705 30.969 1.00 76.00 85 LEU A C 1
ATOM 642 O O . LEU A 1 85 ? -30.085 11.178 30.701 1.00 76.00 85 LEU A O 1
ATOM 646 N N . PHE A 1 86 ? -32.051 12.023 30.025 1.00 77.69 86 PHE A N 1
ATOM 647 C CA . PHE A 1 86 ? -31.795 11.795 28.599 1.00 77.69 86 PHE A CA 1
ATOM 648 C C . PHE A 1 86 ? -30.668 12.669 28.054 1.00 77.69 86 PHE A C 1
ATOM 650 O O . PHE A 1 86 ? -29.862 12.180 27.270 1.00 77.69 86 PHE A O 1
ATOM 657 N N . MET A 1 87 ? -30.567 13.929 28.485 1.00 76.50 87 MET A N 1
ATOM 658 C CA . MET A 1 87 ? -29.452 14.798 28.104 1.00 76.50 87 MET A CA 1
ATOM 659 C C . MET A 1 87 ? -28.120 14.245 28.625 1.00 76.50 87 MET A C 1
ATOM 661 O O . MET A 1 87 ? -27.163 14.134 27.865 1.00 76.50 87 MET A O 1
ATOM 665 N N . ILE A 1 88 ? -28.067 13.856 29.903 1.00 77.94 88 ILE A N 1
ATOM 666 C CA . ILE A 1 88 ? -26.875 13.259 30.520 1.00 77.94 88 ILE A CA 1
ATOM 667 C C . ILE A 1 88 ? -26.510 11.955 29.809 1.00 77.94 88 ILE A C 1
ATOM 669 O O . ILE A 1 88 ? -25.348 11.755 29.469 1.00 77.94 88 ILE A O 1
ATOM 673 N N . LEU A 1 89 ? -27.491 11.094 29.536 1.00 76.12 89 LEU A N 1
ATOM 674 C CA . LEU A 1 89 ? -27.279 9.851 28.801 1.00 76.12 89 LEU A CA 1
ATOM 675 C C . LEU A 1 89 ? -26.750 10.120 27.386 1.00 76.12 89 LEU A C 1
ATOM 677 O O . LEU A 1 89 ? -25.798 9.470 26.968 1.00 76.12 89 LEU A O 1
ATOM 681 N N . GLY A 1 90 ? -27.308 11.111 26.686 1.00 71.50 90 GLY A N 1
ATOM 682 C CA . GLY A 1 90 ? -26.834 11.543 25.373 1.00 71.50 90 GLY A CA 1
ATOM 683 C C . GLY A 1 90 ? -25.371 11.983 25.406 1.00 71.50 90 GLY A C 1
ATOM 684 O O . GLY A 1 90 ? -24.583 11.506 24.601 1.00 71.50 90 GLY A O 1
ATOM 685 N N . VAL A 1 91 ? -24.983 12.811 26.382 1.00 77.50 91 VAL A N 1
ATOM 686 C CA . VAL A 1 91 ? -23.583 13.236 26.570 1.00 77.50 91 VAL A CA 1
ATOM 687 C C . VAL A 1 91 ? -22.671 12.052 26.896 1.00 77.50 91 VAL A C 1
ATOM 689 O O . VAL A 1 91 ? -21.578 11.953 26.349 1.00 77.50 91 VAL A O 1
ATOM 692 N N . ILE A 1 92 ? -23.102 11.138 27.768 1.00 77.06 92 ILE A N 1
ATOM 693 C CA . ILE A 1 92 ? -22.308 9.959 28.146 1.00 77.06 92 ILE A CA 1
ATOM 694 C C . ILE A 1 92 ? -22.033 9.066 26.930 1.00 77.06 92 ILE A C 1
ATOM 696 O O . ILE A 1 92 ? -20.927 8.544 26.802 1.00 77.06 92 ILE A O 1
ATOM 700 N N . ILE A 1 93 ? -23.018 8.902 26.043 1.00 80.19 93 ILE A N 1
ATOM 701 C CA . ILE A 1 93 ? -22.888 8.067 24.844 1.00 80.19 93 ILE A CA 1
ATOM 702 C C . ILE A 1 93 ? -22.049 8.769 23.764 1.00 80.19 93 ILE A C 1
ATOM 704 O O . ILE A 1 93 ? -21.269 8.103 23.095 1.00 80.19 93 ILE A O 1
ATOM 708 N N . THR A 1 94 ? -22.148 10.095 23.608 1.00 79.88 94 THR A N 1
ATOM 709 C CA . THR A 1 94 ? -21.437 10.834 22.543 1.00 79.88 94 THR A CA 1
ATOM 710 C C . THR A 1 94 ? -19.996 11.186 22.877 1.00 79.88 94 THR A C 1
ATOM 712 O O . THR A 1 94 ? -19.169 11.294 21.972 1.00 79.88 94 THR A O 1
ATOM 715 N N . ILE A 1 95 ? -19.672 11.408 24.154 1.00 85.19 95 ILE A N 1
ATOM 716 C CA . ILE A 1 95 ? -18.389 12.020 24.508 1.00 85.19 95 ILE A CA 1
ATOM 717 C C . ILE A 1 95 ? -17.202 11.108 24.204 1.00 85.19 95 ILE A C 1
ATOM 719 O O . ILE A 1 95 ? -16.162 11.596 23.776 1.00 85.19 95 ILE A O 1
ATOM 723 N N . LYS A 1 96 ? -17.352 9.791 24.393 1.00 88.81 96 LYS A N 1
ATOM 724 C CA . LYS A 1 96 ? -16.272 8.833 24.130 1.00 88.81 96 LYS A CA 1
ATOM 725 C C . LYS A 1 96 ? -15.959 8.699 22.633 1.00 88.81 96 LYS A C 1
ATOM 727 O O . LYS A 1 96 ? -14.790 8.890 22.312 1.00 88.81 96 LYS A O 1
ATOM 732 N N . PRO A 1 97 ? -16.933 8.449 21.733 1.00 89.62 97 PRO A N 1
ATOM 733 C CA . PRO A 1 97 ? -16.678 8.458 20.290 1.00 89.62 97 PRO A CA 1
ATOM 734 C C . PRO A 1 97 ? -16.076 9.779 19.808 1.00 89.62 97 PRO A C 1
ATOM 736 O O . PRO A 1 97 ? -15.049 9.782 19.140 1.00 89.62 97 PRO A O 1
ATOM 739 N N . PHE A 1 98 ? -16.631 10.915 20.249 1.00 90.00 98 PHE A N 1
ATOM 740 C CA . PHE A 1 98 ? -16.104 12.229 19.877 1.00 90.00 98 PHE A CA 1
ATOM 741 C C . PHE A 1 98 ? -14.643 12.424 20.308 1.00 90.00 98 PHE A C 1
ATOM 743 O O . PHE A 1 98 ? -13.821 12.909 19.533 1.00 90.00 98 PHE A O 1
ATOM 750 N N . LEU A 1 99 ? -14.300 12.056 21.548 1.00 93.44 99 LEU A N 1
ATOM 751 C CA . LEU A 1 99 ? -12.917 12.135 22.013 1.00 93.44 99 LEU A CA 1
ATOM 752 C C . LEU A 1 99 ? -12.013 11.182 21.229 1.00 93.44 99 LEU A C 1
ATOM 754 O O . LEU A 1 99 ? -10.906 11.582 20.878 1.00 93.44 99 LEU A O 1
ATOM 758 N N . ALA A 1 100 ? -12.475 9.969 20.921 1.00 94.81 100 ALA A N 1
ATOM 759 C CA . ALA A 1 100 ? -11.707 9.007 20.140 1.00 94.81 100 ALA A CA 1
ATOM 760 C C . ALA A 1 100 ? -11.357 9.561 18.750 1.00 94.81 100 ALA A C 1
ATOM 762 O O . ALA A 1 100 ? -10.191 9.521 18.364 1.00 94.81 100 ALA A O 1
ATOM 763 N N . ASP A 1 101 ? -12.306 10.204 18.064 1.00 94.25 101 ASP A N 1
ATOM 764 C CA . ASP A 1 101 ? -12.053 10.896 16.794 1.00 94.25 101 ASP A CA 1
ATOM 765 C C . ASP A 1 101 ? -11.046 12.045 16.937 1.00 94.25 101 ASP A C 1
ATOM 767 O O . ASP A 1 101 ? -10.170 12.226 16.088 1.00 94.25 101 ASP A O 1
ATOM 771 N N . VAL A 1 102 ? -11.120 12.821 18.025 1.00 95.56 102 VAL A N 1
ATOM 772 C CA . VAL A 1 102 ? -10.140 13.885 18.308 1.00 95.56 102 VAL A CA 1
ATOM 773 C C . VAL A 1 102 ? -8.735 13.300 18.473 1.00 95.56 102 VAL A C 1
ATOM 775 O O . VAL A 1 102 ? -7.773 13.839 17.916 1.00 95.56 102 VAL A O 1
ATOM 778 N N . TYR A 1 103 ? -8.600 12.197 19.210 1.00 98.06 103 TYR A N 1
ATOM 779 C CA . TYR A 1 103 ? -7.329 11.493 19.371 1.00 98.06 103 TYR A CA 1
ATOM 780 C C . TYR A 1 103 ? -6.845 10.878 18.058 1.00 98.06 103 TYR A C 1
ATOM 782 O O . TYR A 1 103 ? -5.667 11.024 17.729 1.00 98.06 103 TYR A O 1
ATOM 790 N N . LEU A 1 104 ? -7.740 10.311 17.250 1.00 96.75 104 LEU A N 1
ATOM 791 C CA . LEU A 1 104 ? -7.406 9.809 15.924 1.00 96.75 104 LEU A CA 1
ATOM 792 C C . LEU A 1 104 ? -6.823 10.921 15.045 1.00 96.75 104 LEU A C 1
ATOM 794 O O . LEU A 1 104 ? -5.734 10.773 14.490 1.00 96.75 104 LEU A O 1
ATOM 798 N N . GLN A 1 105 ? -7.510 12.062 14.951 1.00 96.38 105 GLN A N 1
ATOM 799 C CA . GLN A 1 105 ? -7.043 13.204 14.163 1.00 96.38 105 GLN A CA 1
ATOM 800 C C . GLN A 1 105 ? -5.721 13.758 14.696 1.00 96.38 105 GLN A C 1
ATOM 802 O O . GLN A 1 105 ? -4.840 14.129 13.917 1.00 96.38 105 GLN A O 1
ATOM 807 N N . LYS A 1 106 ? -5.535 13.791 16.019 1.00 97.25 106 LYS A N 1
ATOM 808 C CA . LYS A 1 106 ? -4.249 14.144 16.629 1.00 97.25 106 LYS A CA 1
ATOM 809 C C . LYS A 1 106 ? -3.148 13.173 16.193 1.00 97.25 106 LYS A C 1
ATOM 811 O O . LYS A 1 106 ? -2.081 13.635 15.792 1.00 97.25 106 LYS A O 1
ATOM 816 N N . GLY A 1 107 ? -3.408 11.867 16.224 1.00 97.19 107 GLY A N 1
ATOM 817 C CA . GLY A 1 107 ? -2.481 10.830 15.772 1.00 97.19 107 GLY A CA 1
ATOM 818 C C . GLY A 1 107 ? -2.103 10.987 14.301 1.00 97.19 107 GLY A C 1
ATOM 819 O O . GLY A 1 107 ? -0.918 11.031 13.985 1.00 97.19 107 GLY A O 1
ATOM 820 N N . LEU A 1 108 ? -3.081 11.194 13.413 1.00 95.44 108 LEU A N 1
ATOM 821 C CA . LEU A 1 108 ? -2.842 11.426 11.981 1.00 95.44 108 LEU A CA 1
ATOM 822 C C . LEU A 1 108 ? -1.988 12.680 11.731 1.00 95.44 108 LEU A C 1
ATOM 824 O O . LEU A 1 108 ? -1.055 12.649 10.930 1.00 95.44 108 LEU A O 1
ATOM 828 N N . ASN A 1 109 ? -2.256 13.776 12.447 1.00 95.81 109 ASN A N 1
ATOM 829 C CA . ASN A 1 109 ? -1.459 15.003 12.347 1.00 95.81 109 ASN A CA 1
ATOM 830 C C . ASN A 1 109 ? -0.021 14.823 12.860 1.00 95.81 109 ASN A C 1
ATOM 832 O O . ASN A 1 109 ? 0.911 15.411 12.305 1.00 95.81 109 ASN A O 1
ATOM 836 N N . LEU A 1 110 ? 0.169 14.039 13.924 1.00 95.81 110 LEU A N 1
ATOM 837 C CA . LEU A 1 110 ? 1.490 13.708 14.459 1.00 95.81 110 LEU A CA 1
ATOM 838 C C . LEU A 1 110 ? 2.263 12.789 13.506 1.00 95.81 110 LEU A C 1
ATOM 840 O O . LEU A 1 110 ? 3.438 13.046 13.245 1.00 95.81 110 LEU A O 1
ATOM 844 N N . ASP A 1 111 ? 1.608 11.777 12.934 1.00 92.94 111 ASP A N 1
ATOM 845 C CA . ASP A 1 111 ? 2.214 10.849 11.973 1.00 92.94 111 ASP A CA 1
ATOM 846 C C . ASP A 1 111 ? 2.610 11.554 10.668 1.00 92.94 111 ASP A C 1
ATOM 848 O O . ASP A 1 111 ? 3.712 11.346 10.156 1.00 92.94 111 ASP A O 1
ATOM 852 N N . ALA A 1 112 ? 1.790 12.497 10.188 1.00 90.00 112 ALA A N 1
ATOM 853 C CA . ALA A 1 112 ? 2.133 13.354 9.050 1.00 90.00 112 ALA A CA 1
ATOM 854 C C . ALA A 1 112 ? 3.429 14.157 9.282 1.00 90.00 112 ALA A C 1
ATOM 856 O O . ALA A 1 112 ? 4.164 14.452 8.342 1.00 90.00 112 ALA A O 1
ATOM 857 N N . ARG A 1 113 ? 3.745 14.472 10.545 1.00 91.50 113 ARG A N 1
ATOM 858 C CA . ARG A 1 113 ? 4.995 15.130 10.965 1.00 91.50 113 ARG A CA 1
ATOM 859 C C . ARG A 1 113 ? 6.087 14.140 11.374 1.00 91.50 113 ARG A C 1
ATOM 861 O O . ARG A 1 113 ? 7.121 14.559 11.886 1.00 91.50 113 ARG A O 1
ATOM 868 N N . ARG A 1 114 ? 5.862 12.839 11.166 1.00 87.06 114 ARG A N 1
ATOM 869 C CA . ARG A 1 114 ? 6.733 11.729 11.576 1.00 87.06 114 ARG A CA 1
ATOM 870 C C . ARG A 1 114 ? 7.043 11.726 13.083 1.00 87.06 114 ARG A C 1
ATOM 872 O O . ARG A 1 114 ? 8.104 11.250 13.479 1.00 87.06 114 ARG A O 1
ATOM 879 N N . SER A 1 115 ? 6.142 12.242 13.927 1.00 92.19 115 SER A N 1
ATOM 880 C CA . SER A 1 115 ? 6.339 12.192 15.380 1.00 92.19 115 SER A CA 1
ATOM 881 C C . SER A 1 115 ? 6.110 10.765 15.908 1.00 92.19 115 SER A C 1
ATOM 883 O O . SER A 1 115 ? 5.072 10.165 15.610 1.00 92.19 115 SER A O 1
ATOM 885 N N . PRO A 1 116 ? 7.026 10.218 16.734 1.00 88.69 116 PRO A N 1
ATOM 886 C CA . PRO A 1 116 ? 6.822 8.927 17.393 1.00 88.69 116 PRO A CA 1
ATOM 887 C C . PRO A 1 116 ? 5.668 8.959 18.407 1.00 88.69 116 PRO A C 1
ATOM 889 O O . PRO A 1 116 ? 5.160 7.915 18.793 1.00 88.69 116 PRO A O 1
ATOM 892 N N . GLU A 1 117 ? 5.214 10.146 18.819 1.00 94.12 117 GLU A N 1
ATOM 893 C CA . GLU A 1 117 ? 4.117 10.316 19.780 1.00 94.12 117 GLU A CA 1
ATOM 894 C C . GLU A 1 117 ? 2.743 9.993 19.176 1.00 94.12 117 GLU A C 1
ATOM 896 O O . GLU A 1 117 ? 1.757 9.906 19.907 1.00 94.12 117 GLU A O 1
ATOM 901 N N . ALA A 1 118 ? 2.666 9.823 17.849 1.00 96.31 118 ALA A N 1
ATOM 902 C CA . ALA A 1 118 ? 1.437 9.453 17.156 1.00 96.31 118 ALA A CA 1
ATOM 903 C C . ALA A 1 118 ? 0.833 8.152 17.707 1.00 96.31 118 ALA A C 1
ATOM 905 O O . ALA A 1 118 ? -0.389 8.058 17.814 1.00 96.31 118 ALA A O 1
ATOM 906 N N . VAL A 1 119 ? 1.680 7.197 18.120 1.00 96.62 119 VAL A N 1
ATOM 907 C CA . VAL A 1 119 ? 1.239 5.909 18.673 1.00 96.62 119 VAL A CA 1
ATOM 908 C C . VAL A 1 119 ? 0.325 6.087 19.881 1.00 96.62 119 VAL A C 1
ATOM 910 O O . VAL A 1 119 ? -0.759 5.520 19.890 1.00 96.62 119 VAL A O 1
ATOM 913 N N . TYR A 1 120 ? 0.677 6.974 20.819 1.00 97.50 120 TYR A N 1
ATOM 914 C CA . TYR A 1 120 ? -0.121 7.212 22.023 1.00 97.50 120 TYR A CA 1
ATOM 915 C C . TYR A 1 120 ? -1.505 7.766 21.685 1.00 97.50 120 TYR A C 1
ATOM 917 O O . TYR A 1 120 ? -2.489 7.441 22.334 1.00 97.50 120 TYR A O 1
ATOM 925 N N . ALA A 1 121 ? -1.604 8.610 20.656 1.00 97.81 121 ALA A N 1
ATOM 926 C CA . ALA A 1 121 ? -2.892 9.144 20.233 1.00 97.81 121 ALA A CA 1
ATOM 927 C C . ALA A 1 121 ? -3.764 8.071 19.556 1.00 97.81 121 ALA A C 1
ATOM 929 O O . ALA A 1 121 ? -4.976 8.063 19.750 1.00 97.81 121 ALA A O 1
ATOM 930 N N . PHE A 1 122 ? -3.165 7.150 18.797 1.00 98.12 122 PHE A N 1
ATOM 931 C CA . PHE A 1 122 ? -3.895 6.017 18.228 1.00 98.12 122 PHE A CA 1
ATOM 932 C C . PHE A 1 122 ? -4.318 4.997 19.293 1.00 98.12 122 PHE A C 1
ATOM 934 O O . PHE A 1 122 ? -5.445 4.511 19.240 1.00 98.12 122 PHE A O 1
ATOM 941 N N . GLU A 1 123 ? -3.461 4.714 20.274 1.00 98.19 123 GLU A N 1
ATOM 942 C CA . GLU A 1 123 ? -3.781 3.852 21.419 1.00 98.19 123 GLU A CA 1
ATOM 943 C C . GLU A 1 123 ? -4.953 4.421 22.230 1.00 98.19 123 GLU A C 1
ATOM 945 O O . GLU A 1 123 ? -5.922 3.708 22.468 1.00 98.19 123 GLU A O 1
ATOM 950 N N . GLU A 1 124 ? -4.944 5.720 22.546 1.00 98.19 124 GLU A N 1
ATOM 951 C CA . GLU A 1 124 ? -6.059 6.386 23.240 1.00 98.19 124 GLU A CA 1
ATOM 952 C C . GLU A 1 124 ? -7.375 6.316 22.446 1.00 98.19 124 GLU A C 1
ATOM 954 O O . GLU A 1 124 ? -8.439 6.090 23.024 1.00 98.19 124 GLU A O 1
ATOM 959 N N . ALA A 1 125 ? -7.336 6.463 21.115 1.00 97.75 125 ALA A N 1
ATOM 960 C CA . ALA A 1 125 ? -8.534 6.316 20.284 1.00 97.75 125 ALA A CA 1
ATOM 961 C C . ALA A 1 125 ? -9.128 4.898 20.396 1.00 97.75 125 ALA A C 1
ATOM 963 O O . ALA A 1 125 ? -10.336 4.740 20.593 1.00 97.75 125 ALA A O 1
ATOM 964 N N . VAL A 1 126 ? -8.271 3.874 20.351 1.00 97.81 126 VAL A N 1
ATOM 965 C CA . VAL A 1 126 ? -8.662 2.470 20.535 1.00 97.81 126 VAL A CA 1
ATOM 966 C C . VAL A 1 126 ? -9.164 2.199 21.958 1.00 97.81 126 VAL A C 1
ATOM 968 O O . VAL A 1 126 ? -10.153 1.491 22.132 1.00 97.81 126 VAL A O 1
ATOM 971 N N . GLU A 1 127 ? -8.548 2.772 22.992 1.00 97.50 127 GLU A N 1
ATOM 972 C CA . GLU A 1 127 ? -9.013 2.621 24.377 1.00 97.50 127 GLU A CA 1
ATOM 973 C C . GLU A 1 127 ? -10.395 3.253 24.601 1.00 97.50 127 GLU A C 1
ATOM 975 O O . GLU A 1 127 ? -11.239 2.706 25.323 1.00 97.50 127 GLU A O 1
ATOM 980 N N . LEU A 1 128 ? -10.657 4.396 23.961 1.00 95.44 128 LEU A N 1
ATOM 981 C CA . LEU A 1 128 ? -11.933 5.101 24.051 1.00 95.44 128 LEU A CA 1
ATOM 982 C C . LEU A 1 128 ? -13.060 4.387 23.295 1.00 95.44 128 LEU A C 1
ATOM 984 O O . LEU A 1 128 ? -14.206 4.430 23.760 1.00 95.44 128 LEU A O 1
ATOM 988 N N . GLN A 1 129 ? -12.752 3.739 22.167 1.00 95.19 129 GLN A N 1
ATOM 989 C CA . GLN A 1 129 ? -13.682 2.955 21.346 1.00 95.19 129 GLN A CA 1
ATOM 990 C C . GLN A 1 129 ? -13.029 1.642 20.872 1.00 95.19 129 GLN A C 1
ATOM 992 O O . GLN A 1 129 ? -12.622 1.513 19.718 1.00 95.19 129 GLN A O 1
ATOM 997 N N . PRO A 1 130 ? -12.977 0.609 21.728 1.00 95.62 130 PRO A N 1
ATOM 998 C CA . PRO A 1 130 ? -12.299 -0.641 21.389 1.00 95.62 130 PRO A CA 1
ATOM 999 C C . PRO A 1 130 ? -13.043 -1.484 20.350 1.00 95.62 130 PRO A C 1
ATOM 1001 O O . PRO A 1 130 ? -12.484 -2.472 19.882 1.00 95.62 130 PRO A O 1
ATOM 1004 N N . GLN A 1 131 ? -14.290 -1.137 20.020 1.00 93.88 131 GLN A N 1
ATOM 1005 C CA . GLN A 1 131 ? -15.116 -1.831 19.023 1.00 93.88 131 GLN A CA 1
ATOM 1006 C C . GLN A 1 131 ? -15.084 -1.169 17.639 1.00 93.88 131 GLN A C 1
ATOM 1008 O O . GLN A 1 131 ? -15.729 -1.671 16.729 1.00 93.88 131 GLN A O 1
ATOM 1013 N N . GLU A 1 132 ? -14.349 -0.065 17.490 1.00 93.75 132 GLU A N 1
ATOM 1014 C CA . GLU A 1 132 ? -14.238 0.659 16.227 1.00 93.75 132 GLU A CA 1
ATOM 1015 C C . GLU A 1 132 ? -13.077 0.099 15.393 1.00 93.75 132 GLU A C 1
ATOM 1017 O O . GLU A 1 132 ? -11.896 0.325 15.693 1.00 93.75 132 GLU A O 1
ATOM 1022 N N . ALA A 1 133 ? -13.412 -0.634 14.330 1.00 94.94 133 ALA A N 1
ATOM 1023 C CA . ALA A 1 133 ? -12.438 -1.318 13.483 1.00 94.94 133 ALA A CA 1
ATOM 1024 C C . ALA A 1 133 ? -11.491 -0.339 12.786 1.00 94.94 133 ALA A C 1
ATOM 1026 O O . ALA A 1 133 ? -10.305 -0.641 12.599 1.00 94.94 133 ALA A O 1
ATOM 1027 N N . THR A 1 134 ? -11.978 0.860 12.454 1.00 94.19 134 THR A N 1
ATOM 1028 C CA . THR A 1 134 ? -11.179 1.906 11.813 1.00 94.19 134 THR A CA 1
ATOM 1029 C C . THR A 1 134 ? -9.966 2.282 12.662 1.00 94.19 134 THR A C 1
ATOM 1031 O O . THR A 1 134 ? -8.855 2.408 12.138 1.00 94.19 134 THR A O 1
ATOM 1034 N N . TYR A 1 135 ? -10.135 2.411 13.982 1.00 96.94 135 TYR A N 1
ATOM 1035 C CA . TYR A 1 135 ? -9.048 2.810 14.881 1.00 96.94 135 TYR A CA 1
ATOM 1036 C C . TYR A 1 135 ? -7.985 1.713 14.997 1.00 96.94 135 TYR A C 1
ATOM 1038 O O . TYR A 1 135 ? -6.789 1.998 14.895 1.00 96.94 135 TYR A O 1
ATOM 1046 N N . TRP A 1 136 ? -8.406 0.448 15.091 1.00 98.12 136 TRP A N 1
ATOM 1047 C CA . TRP A 1 136 ? -7.500 -0.703 15.043 1.00 98.12 136 TRP A CA 1
ATOM 1048 C C . TRP A 1 136 ? -6.742 -0.799 13.716 1.00 98.12 136 TRP A C 1
ATOM 1050 O O . TRP A 1 136 ? -5.533 -1.040 13.706 1.00 98.12 136 TRP A O 1
ATOM 1060 N N . SER A 1 137 ? -7.427 -0.570 12.593 1.00 96.69 137 SER A N 1
ATOM 1061 C CA . SER A 1 137 ? -6.820 -0.591 11.260 1.00 96.69 137 SER A CA 1
ATOM 1062 C C . SER A 1 137 ? -5.755 0.499 11.110 1.00 96.69 137 SER A C 1
ATOM 1064 O O . SER A 1 137 ? -4.659 0.245 10.603 1.00 96.69 137 SER A O 1
ATOM 1066 N N . ILE A 1 138 ? -6.021 1.708 11.616 1.00 96.44 138 ILE A N 1
ATOM 1067 C CA . ILE A 1 138 ? -5.066 2.823 11.576 1.00 96.44 138 ILE A CA 1
ATOM 1068 C C . ILE A 1 138 ? -3.863 2.560 12.490 1.00 96.44 138 ILE A C 1
ATOM 1070 O O . ILE A 1 138 ? -2.728 2.740 12.042 1.00 96.44 138 ILE A O 1
ATOM 1074 N N . LEU A 1 139 ? -4.077 2.058 13.710 1.00 98.00 139 LEU A N 1
ATOM 1075 C CA . LEU A 1 139 ? -2.992 1.663 14.615 1.00 98.00 139 LEU A CA 1
ATOM 1076 C C . LEU A 1 139 ? -2.113 0.561 13.995 1.00 98.00 139 LEU A C 1
ATOM 1078 O O . LEU A 1 139 ? -0.883 0.660 13.980 1.00 98.00 139 LEU A O 1
ATOM 1082 N N . GLY A 1 140 ? -2.732 -0.462 13.401 1.00 97.56 140 GLY A N 1
ATOM 1083 C CA . GLY A 1 140 ? -2.018 -1.538 12.719 1.00 97.56 140 GLY A CA 1
ATOM 1084 C C . GLY A 1 140 ? -1.200 -1.042 11.527 1.00 97.56 140 GLY A C 1
ATOM 1085 O O . GLY A 1 140 ? -0.024 -1.398 11.388 1.00 97.56 140 GLY A O 1
ATOM 1086 N N . ARG A 1 141 ? -1.767 -0.149 10.706 1.00 95.44 141 ARG A N 1
ATOM 1087 C CA . ARG A 1 141 ? -1.045 0.509 9.606 1.00 95.44 141 ARG A CA 1
ATOM 1088 C C . ARG A 1 141 ? 0.104 1.374 10.116 1.00 95.44 141 ARG A C 1
ATOM 1090 O O . ARG A 1 141 ? 1.169 1.343 9.505 1.00 95.44 141 ARG A O 1
ATOM 1097 N N . TYR A 1 142 ? -0.060 2.093 11.225 1.00 96.31 142 TYR A N 1
ATOM 1098 C CA . TYR A 1 142 ? 1.023 2.866 11.835 1.00 96.31 142 TYR A CA 1
ATOM 1099 C C . TYR A 1 142 ? 2.206 1.964 12.218 1.00 96.31 142 TYR A C 1
ATOM 1101 O O . TYR A 1 142 ? 3.335 2.208 11.782 1.00 96.31 142 TYR A O 1
ATOM 1109 N N . HIS A 1 143 ? 1.957 0.863 12.936 1.00 97.38 143 HIS A N 1
ATOM 1110 C CA . HIS A 1 143 ? 3.013 -0.094 13.281 1.00 97.38 143 HIS A CA 1
ATOM 1111 C C . HIS A 1 143 ? 3.682 -0.704 12.043 1.00 97.38 143 HIS A C 1
ATOM 1113 O O . HIS A 1 143 ? 4.906 -0.854 12.019 1.00 97.38 143 HIS A O 1
ATOM 1119 N N . TYR A 1 144 ? 2.919 -0.985 10.981 1.00 95.69 144 TYR A N 1
ATOM 1120 C CA . TYR A 1 144 ? 3.485 -1.449 9.714 1.00 95.69 144 TYR A CA 1
ATOM 1121 C C . TYR A 1 144 ? 4.433 -0.413 9.092 1.00 95.69 144 TYR A C 1
ATOM 1123 O O . TYR A 1 144 ? 5.527 -0.752 8.635 1.00 95.69 144 TYR A O 1
ATOM 1131 N N . GLN A 1 145 ? 4.053 0.868 9.096 1.00 92.25 145 GLN A N 1
ATOM 1132 C CA . GLN A 1 145 ? 4.923 1.942 8.610 1.00 92.25 145 GLN A CA 1
ATOM 1133 C C . GLN A 1 145 ? 6.201 2.057 9.446 1.00 92.25 145 GLN A C 1
ATOM 1135 O O . GLN A 1 145 ? 7.280 2.231 8.877 1.00 92.25 145 GLN A O 1
ATOM 1140 N N . MET A 1 146 ? 6.113 1.897 10.770 1.00 93.25 146 MET A N 1
ATOM 1141 C CA . MET A 1 146 ? 7.292 1.876 11.642 1.00 93.25 146 MET A CA 1
ATOM 1142 C C . MET A 1 146 ? 8.207 0.685 11.332 1.00 93.25 146 MET A C 1
ATOM 1144 O O . MET A 1 146 ? 9.412 0.872 11.155 1.00 93.25 146 MET A O 1
ATOM 1148 N N . ALA A 1 147 ? 7.653 -0.516 11.141 1.00 94.06 147 ALA A N 1
ATOM 1149 C CA . ALA A 1 147 ? 8.422 -1.704 10.760 1.00 94.06 147 ALA A CA 1
ATOM 1150 C C . ALA A 1 147 ? 9.208 -1.529 9.446 1.00 94.06 147 ALA A C 1
ATOM 1152 O O . ALA A 1 147 ? 10.282 -2.112 9.274 1.00 94.06 147 ALA A O 1
ATOM 1153 N N . LYS A 1 148 ? 8.701 -0.725 8.506 1.00 90.81 148 LYS A N 1
ATOM 1154 C CA . LYS A 1 148 ? 9.408 -0.411 7.253 1.00 90.81 148 LYS A CA 1
ATOM 1155 C C . LYS A 1 148 ? 10.588 0.544 7.436 1.00 90.81 148 LYS A C 1
ATOM 1157 O O . LYS A 1 148 ? 11.518 0.498 6.639 1.00 90.81 148 LYS A O 1
ATOM 1162 N N . ARG A 1 149 ? 10.572 1.377 8.480 1.00 88.62 149 ARG A N 1
ATOM 1163 C CA . ARG A 1 149 ? 11.629 2.362 8.778 1.00 88.62 149 ARG A CA 1
ATOM 1164 C C . ARG A 1 149 ? 12.723 1.804 9.689 1.00 88.62 149 ARG A C 1
ATOM 1166 O O . ARG A 1 149 ? 13.857 2.266 9.644 1.00 88.62 149 ARG A O 1
ATOM 1173 N N . ILE A 1 150 ? 12.391 0.817 10.518 1.00 90.38 150 ILE A N 1
ATOM 1174 C CA . ILE A 1 150 ? 13.328 0.213 11.467 1.00 90.38 150 ILE A CA 1
ATOM 1175 C C . ILE A 1 150 ? 14.315 -0.707 10.739 1.00 90.38 150 ILE A C 1
ATOM 1177 O O . ILE A 1 150 ? 13.937 -1.548 9.923 1.00 90.38 150 ILE A O 1
ATOM 1181 N N . THR A 1 151 ? 15.601 -0.568 11.059 1.00 89.19 151 THR A N 1
ATOM 1182 C CA . THR A 1 151 ? 16.675 -1.416 10.519 1.00 89.19 151 THR A CA 1
ATOM 1183 C C . THR A 1 151 ? 16.948 -2.639 11.391 1.00 89.19 151 THR A C 1
ATOM 1185 O O . THR A 1 151 ? 17.239 -3.709 10.860 1.00 89.19 151 THR A O 1
ATOM 1188 N N . GLU A 1 152 ? 16.820 -2.498 12.712 1.00 93.50 152 GLU A N 1
ATOM 1189 C CA . GLU A 1 152 ? 17.045 -3.574 13.679 1.00 93.50 152 GLU A CA 1
ATOM 1190 C C . GLU A 1 152 ? 15.973 -4.670 13.541 1.00 93.50 152 GLU A C 1
ATOM 1192 O O . GLU A 1 152 ? 14.774 -4.397 13.449 1.00 93.50 152 GLU A O 1
ATOM 1197 N N . LEU A 1 153 ? 16.412 -5.928 13.449 1.00 90.62 153 LEU A N 1
ATOM 1198 C CA . LEU A 1 153 ? 15.557 -7.039 13.037 1.00 90.62 153 LEU A CA 1
ATOM 1199 C C . LEU A 1 153 ? 14.517 -7.413 14.099 1.00 90.62 153 LEU A C 1
ATOM 1201 O O . LEU A 1 153 ? 13.382 -7.727 13.738 1.00 90.62 153 LEU A O 1
ATOM 1205 N N . ASN A 1 154 ? 14.885 -7.402 15.380 1.00 93.12 154 ASN A N 1
ATOM 1206 C CA . ASN A 1 154 ? 13.986 -7.814 16.456 1.00 93.12 154 ASN A CA 1
ATOM 1207 C C . ASN A 1 154 ? 12.865 -6.792 16.654 1.00 93.12 154 ASN A C 1
ATOM 1209 O O . ASN A 1 154 ? 11.697 -7.158 16.567 1.00 93.12 154 ASN A O 1
ATOM 1213 N N . ALA A 1 155 ? 13.202 -5.512 16.769 1.00 94.44 155 ALA A N 1
ATOM 1214 C CA . ALA A 1 155 ? 12.259 -4.406 16.821 1.00 94.44 155 ALA A CA 1
ATOM 1215 C C . ALA A 1 155 ? 11.359 -4.401 15.581 1.00 94.44 155 ALA A C 1
ATOM 1217 O O . ALA A 1 155 ? 10.142 -4.284 15.696 1.00 94.44 155 ALA A O 1
ATOM 1218 N N . LYS A 1 156 ? 11.909 -4.620 14.378 1.00 94.56 156 LYS A N 1
ATOM 1219 C CA . LYS A 1 156 ? 11.088 -4.759 13.165 1.00 94.56 156 LYS A CA 1
ATOM 1220 C C . LYS A 1 156 ? 10.049 -5.877 13.302 1.00 94.56 156 LYS A C 1
ATOM 1222 O O . LYS A 1 156 ? 8.889 -5.659 12.962 1.00 94.56 156 LYS A O 1
ATOM 1227 N N . ARG A 1 157 ? 10.442 -7.058 13.790 1.00 95.50 157 ARG A N 1
ATOM 1228 C CA . ARG A 1 157 ? 9.521 -8.187 14.011 1.00 95.50 157 ARG A CA 1
ATOM 1229 C C . ARG A 1 157 ? 8.463 -7.868 15.063 1.00 95.50 157 ARG A C 1
ATOM 1231 O O . ARG A 1 157 ? 7.309 -8.232 14.867 1.00 95.50 157 ARG A O 1
ATOM 1238 N N . GLU A 1 158 ? 8.826 -7.162 16.129 1.00 96.56 158 GLU A N 1
ATOM 1239 C CA . GLU A 1 158 ? 7.878 -6.702 17.148 1.00 96.56 158 GLU A CA 1
ATOM 1240 C C . GLU A 1 158 ? 6.832 -5.755 16.549 1.00 96.56 158 GLU A C 1
ATOM 1242 O O . GLU A 1 158 ? 5.635 -5.970 16.727 1.00 96.56 158 GLU A O 1
ATOM 1247 N N . PHE A 1 159 ? 7.251 -4.768 15.752 1.00 97.31 159 PHE A N 1
ATOM 1248 C CA . PHE A 1 159 ? 6.317 -3.873 15.063 1.00 97.31 159 PHE A CA 1
ATOM 1249 C C . PHE A 1 159 ? 5.430 -4.599 14.046 1.00 97.31 159 PHE A C 1
ATOM 1251 O O . PHE A 1 159 ? 4.245 -4.285 13.944 1.00 97.31 159 PHE A O 1
ATOM 1258 N N . LEU A 1 160 ? 5.952 -5.597 13.328 1.00 97.62 160 LEU A N 1
ATOM 1259 C CA . LEU A 1 160 ? 5.130 -6.426 12.439 1.00 97.62 160 LEU A CA 1
ATOM 1260 C C . LEU A 1 160 ? 4.110 -7.263 13.220 1.00 97.62 160 LEU A C 1
ATOM 1262 O O . LEU A 1 160 ? 2.963 -7.372 12.792 1.00 97.62 160 LEU A O 1
ATOM 1266 N N . ALA A 1 161 ? 4.490 -7.804 14.379 1.00 97.94 161 ALA A N 1
ATOM 1267 C CA . ALA A 1 161 ? 3.577 -8.538 15.248 1.00 97.94 161 ALA A CA 1
ATOM 1268 C C . ALA A 1 161 ? 2.468 -7.634 15.815 1.00 97.94 161 ALA A C 1
ATOM 1270 O O . ALA A 1 161 ? 1.296 -8.006 15.756 1.00 97.94 161 ALA A O 1
ATOM 1271 N N . MET A 1 162 ? 2.812 -6.431 16.294 1.00 98.25 162 MET A N 1
ATOM 1272 C CA . MET A 1 162 ? 1.830 -5.432 16.746 1.00 98.25 162 MET A CA 1
ATOM 1273 C C . MET A 1 162 ? 0.883 -5.024 15.613 1.00 98.25 162 MET A C 1
ATOM 1275 O O . MET A 1 162 ? -0.331 -4.972 15.803 1.00 98.25 162 MET A O 1
ATOM 1279 N N . SER A 1 163 ? 1.430 -4.810 14.414 1.00 98.25 163 SER A N 1
ATOM 1280 C CA . SER A 1 163 ? 0.655 -4.478 13.220 1.00 98.25 163 SER A CA 1
ATOM 1281 C C . SER A 1 163 ? -0.365 -5.563 12.867 1.00 98.25 163 SER A C 1
ATOM 1283 O O . SER A 1 163 ? -1.552 -5.269 12.732 1.00 98.25 163 SER A O 1
ATOM 1285 N N . ILE A 1 164 ? 0.074 -6.825 12.794 1.00 98.38 164 ILE A N 1
ATOM 1286 C CA . ILE A 1 164 ? -0.806 -7.967 12.521 1.00 98.38 164 ILE A CA 1
ATOM 1287 C C . ILE A 1 164 ? -1.877 -8.102 13.600 1.00 98.38 164 ILE A C 1
ATOM 1289 O O . ILE A 1 164 ? -3.038 -8.300 13.262 1.00 98.38 164 ILE A O 1
ATOM 1293 N N . SER A 1 165 ? -1.520 -7.963 14.879 1.00 98.19 165 SER A N 1
ATOM 1294 C CA . SER A 1 165 ? -2.484 -8.053 15.980 1.00 98.19 165 SER A CA 1
ATOM 1295 C C . SER A 1 165 ? -3.594 -7.002 15.857 1.00 98.19 165 SER A C 1
ATOM 1297 O O . SER A 1 165 ? -4.771 -7.333 15.987 1.00 98.19 165 SER A O 1
ATOM 1299 N N . ALA A 1 166 ? -3.237 -5.745 15.579 1.00 98.19 166 ALA A N 1
ATOM 1300 C CA . ALA A 1 166 ? -4.204 -4.660 15.435 1.00 98.19 166 ALA A CA 1
ATOM 1301 C C . ALA A 1 166 ? -5.062 -4.807 14.163 1.00 98.19 166 ALA A C 1
ATOM 1303 O O . ALA A 1 166 ? -6.285 -4.711 14.226 1.00 98.19 166 ALA A O 1
ATOM 1304 N N . CYS A 1 167 ? -4.467 -5.133 13.013 1.00 97.69 167 CYS A N 1
ATOM 1305 C CA . CYS A 1 167 ? -5.238 -5.360 11.785 1.00 97.69 167 CYS A CA 1
ATOM 1306 C C . CYS A 1 167 ? -6.127 -6.619 11.863 1.00 97.69 167 CYS A C 1
ATOM 1308 O O . CYS A 1 167 ? -7.222 -6.634 11.300 1.00 97.69 167 CYS A O 1
ATOM 1310 N N . ALA A 1 168 ? -5.710 -7.659 12.593 1.00 97.12 168 ALA A N 1
ATOM 1311 C CA . ALA A 1 168 ? -6.549 -8.827 12.860 1.00 97.12 168 ALA A CA 1
ATOM 1312 C C . ALA A 1 168 ? -7.766 -8.462 13.722 1.00 97.12 168 ALA A C 1
ATOM 1314 O O . ALA A 1 168 ? -8.858 -8.954 13.452 1.00 97.12 168 ALA A O 1
ATOM 1315 N N . LYS A 1 169 ? -7.611 -7.552 14.697 1.00 97.56 169 LYS A N 1
ATOM 1316 C CA . LYS A 1 169 ? -8.736 -7.004 15.473 1.00 97.56 169 LYS A CA 1
ATOM 1317 C C . LYS A 1 169 ? -9.733 -6.245 14.597 1.00 97.56 169 LYS A C 1
ATOM 1319 O O . LYS A 1 169 ? -10.929 -6.493 14.713 1.00 97.56 169 LYS A O 1
ATOM 1324 N N . ALA A 1 170 ? -9.251 -5.406 13.681 1.00 96.56 170 ALA A N 1
ATOM 1325 C CA . ALA A 1 170 ? -10.117 -4.731 12.711 1.00 96.56 170 ALA A CA 1
ATOM 1326 C C . ALA A 1 170 ? -10.883 -5.736 11.827 1.00 96.56 170 ALA A C 1
ATOM 1328 O O . ALA A 1 170 ? -12.083 -5.596 11.620 1.00 96.56 170 ALA A O 1
ATOM 1329 N N . THR A 1 171 ? -10.213 -6.802 11.377 1.00 95.75 171 THR A N 1
ATOM 1330 C CA . THR A 1 171 ? -10.835 -7.866 10.565 1.00 95.75 171 THR A CA 1
ATOM 1331 C C . THR A 1 171 ? -11.877 -8.671 11.352 1.00 95.75 171 THR A C 1
ATOM 1333 O O . THR A 1 171 ? -12.902 -9.053 10.801 1.00 95.75 171 THR A O 1
ATOM 1336 N N . GLU A 1 172 ? -11.635 -8.933 12.641 1.00 96.38 172 GLU A N 1
ATOM 1337 C CA . GLU A 1 172 ? -12.592 -9.607 13.535 1.00 96.38 172 GLU A CA 1
ATOM 1338 C C . GLU A 1 172 ? -13.888 -8.794 13.693 1.00 96.38 172 GLU A C 1
ATOM 1340 O O . GLU A 1 172 ? -14.973 -9.370 13.745 1.00 96.38 172 GLU A O 1
ATOM 1345 N N . GLN A 1 173 ? -13.770 -7.466 13.752 1.00 95.00 173 GLN A N 1
ATOM 1346 C CA . GLN A 1 173 ? -14.896 -6.541 13.905 1.00 95.00 173 GLN A CA 1
ATOM 1347 C C . GLN A 1 173 ? -15.654 -6.325 12.591 1.00 95.00 173 GLN A C 1
ATOM 1349 O O . GLN A 1 173 ? -16.884 -6.315 12.582 1.00 95.00 173 GLN A O 1
ATOM 1354 N N . GLU A 1 174 ? -14.930 -6.233 11.476 1.00 95.62 174 GLU A N 1
ATOM 1355 C CA . GLU A 1 174 ? -15.479 -6.005 10.139 1.00 95.62 174 GLU A CA 1
ATOM 1356 C C . GLU A 1 174 ? -15.066 -7.116 9.150 1.00 95.62 174 GLU A C 1
ATOM 1358 O O . GLU A 1 174 ? -14.274 -6.890 8.227 1.00 95.62 174 GLU A O 1
ATOM 1363 N N . PRO A 1 175 ? -15.628 -8.334 9.274 1.00 96.06 175 PRO A N 1
ATOM 1364 C CA . PRO A 1 175 ? -15.191 -9.497 8.492 1.00 96.06 175 PRO A CA 1
ATOM 1365 C C . PRO A 1 175 ? -15.562 -9.442 7.001 1.00 96.06 175 PRO A C 1
ATOM 1367 O O . PRO A 1 175 ? -15.131 -10.289 6.226 1.00 96.06 175 PRO A O 1
ATOM 1370 N N . TYR A 1 176 ? -16.369 -8.467 6.575 1.00 96.12 176 TYR A N 1
ATOM 1371 C CA . TYR A 1 176 ? -16.831 -8.337 5.186 1.00 96.12 176 TYR A CA 1
ATOM 1372 C C . TYR A 1 176 ? -16.185 -7.165 4.439 1.00 96.12 176 TYR A C 1
ATOM 1374 O O . TYR A 1 176 ? -16.596 -6.834 3.328 1.00 96.12 176 TYR A O 1
ATOM 1382 N N . ILE A 1 177 ? -15.162 -6.540 5.026 1.00 95.19 177 ILE A N 1
ATOM 1383 C CA . ILE A 1 177 ? -14.444 -5.421 4.421 1.00 95.19 177 ILE A CA 1
ATOM 1384 C C . ILE A 1 177 ? -13.147 -5.929 3.783 1.00 95.19 177 ILE A C 1
ATOM 1386 O O . ILE A 1 177 ? -12.156 -6.203 4.459 1.00 95.19 177 ILE A O 1
ATOM 1390 N N . ALA A 1 178 ? -13.134 -6.006 2.447 1.00 96.12 178 ALA A N 1
ATOM 1391 C CA . ALA A 1 178 ? -11.988 -6.475 1.657 1.00 96.12 178 ALA A CA 1
ATOM 1392 C C . ALA A 1 178 ? -10.680 -5.723 1.972 1.00 96.12 178 ALA A C 1
ATOM 1394 O O . ALA A 1 178 ? -9.595 -6.308 1.884 1.00 96.12 178 ALA A O 1
ATOM 1395 N N . PHE A 1 179 ? -10.786 -4.450 2.373 1.00 95.38 179 PHE A N 1
ATOM 1396 C CA . PHE A 1 179 ? -9.653 -3.594 2.720 1.00 95.38 179 PHE A CA 1
ATOM 1397 C C . PHE A 1 179 ? -8.776 -4.166 3.842 1.00 95.38 179 PHE A C 1
ATOM 1399 O O . PHE A 1 179 ? -7.544 -4.115 3.752 1.00 95.38 179 PHE A O 1
ATOM 1406 N N . HIS A 1 180 ? -9.384 -4.762 4.872 1.00 95.25 180 HIS A N 1
ATOM 1407 C CA . HIS A 1 180 ? -8.636 -5.315 6.007 1.00 95.25 180 HIS A CA 1
ATOM 1408 C C . HIS A 1 180 ? -7.793 -6.523 5.589 1.00 95.25 180 HIS A C 1
ATOM 1410 O O . HIS A 1 180 ? -6.630 -6.638 5.980 1.00 95.25 180 HIS A O 1
ATOM 1416 N N . TYR A 1 181 ? -8.334 -7.364 4.706 1.00 98.06 181 TYR A N 1
ATOM 1417 C CA . TYR A 1 181 ? -7.668 -8.569 4.214 1.00 98.06 181 TYR A CA 1
ATOM 1418 C C . TYR A 1 181 ? -6.447 -8.261 3.349 1.00 98.06 181 TYR A C 1
ATOM 1420 O O . TYR A 1 181 ? -5.363 -8.766 3.639 1.00 98.06 181 TYR A O 1
ATOM 1428 N N . HIS A 1 182 ? -6.564 -7.397 2.330 1.00 96.38 182 HIS A N 1
ATOM 1429 C CA . HIS A 1 182 ? -5.388 -7.071 1.515 1.00 96.38 182 HIS A CA 1
ATOM 1430 C C . HIS A 1 182 ? -4.350 -6.256 2.306 1.00 96.38 182 HIS A C 1
ATOM 1432 O O . HIS A 1 182 ? -3.161 -6.336 2.012 1.00 96.38 182 HIS A O 1
ATOM 1438 N N . THR A 1 183 ? -4.766 -5.498 3.330 1.00 96.00 183 THR A N 1
ATOM 1439 C CA . THR A 1 183 ? -3.836 -4.795 4.229 1.00 96.00 183 THR A CA 1
ATOM 1440 C C . THR A 1 183 ? -3.032 -5.786 5.072 1.00 96.00 183 THR A C 1
ATOM 1442 O O . THR A 1 183 ? -1.811 -5.665 5.157 1.00 96.00 183 THR A O 1
ATOM 1445 N N . LEU A 1 184 ? -3.676 -6.808 5.648 1.00 97.62 184 LEU A N 1
ATOM 1446 C CA . LEU A 1 184 ? -2.964 -7.907 6.307 1.00 97.62 184 LEU A CA 1
ATOM 1447 C C . LEU A 1 184 ? -2.051 -8.652 5.324 1.00 97.62 184 LEU A C 1
ATOM 1449 O O . LEU A 1 184 ? -0.907 -8.950 5.669 1.00 97.62 184 LEU A O 1
ATOM 1453 N N . ALA A 1 185 ? -2.518 -8.907 4.099 1.00 97.88 185 ALA A N 1
ATOM 1454 C CA . ALA A 1 185 ? -1.727 -9.553 3.056 1.00 97.88 185 ALA A CA 1
ATOM 1455 C C . ALA A 1 185 ? -0.440 -8.772 2.739 1.00 97.88 185 ALA A C 1
ATOM 1457 O O . ALA A 1 185 ? 0.634 -9.371 2.678 1.00 97.88 185 ALA A O 1
ATOM 1458 N N . ASP A 1 186 ? -0.522 -7.440 2.619 1.00 96.06 186 ASP A N 1
ATOM 1459 C CA . ASP A 1 186 ? 0.643 -6.565 2.441 1.00 96.06 186 ASP A CA 1
ATOM 1460 C C . ASP A 1 186 ? 1.654 -6.727 3.594 1.00 96.06 186 ASP A C 1
ATOM 1462 O O . ASP A 1 186 ? 2.862 -6.792 3.355 1.00 96.06 186 ASP A O 1
ATOM 1466 N N . ILE A 1 187 ? 1.180 -6.803 4.845 1.00 97.06 187 ILE A N 1
ATOM 1467 C CA . ILE A 1 187 ? 2.042 -6.923 6.034 1.00 97.06 187 ILE A CA 1
ATOM 1468 C C . ILE A 1 187 ? 2.743 -8.288 6.063 1.00 97.06 187 ILE A C 1
ATOM 1470 O O . ILE A 1 187 ? 3.961 -8.352 6.259 1.00 97.06 187 ILE A O 1
ATOM 1474 N N . TYR A 1 188 ? 2.003 -9.378 5.831 1.00 98.06 188 TYR A N 1
ATOM 1475 C CA . TYR A 1 188 ? 2.573 -10.726 5.753 1.00 98.06 188 TYR A CA 1
ATOM 1476 C C . TYR A 1 188 ? 3.546 -10.866 4.580 1.00 98.06 188 TYR A C 1
ATOM 1478 O O . TYR A 1 188 ? 4.627 -11.426 4.758 1.00 98.06 188 TYR A O 1
ATOM 1486 N N . GLY A 1 189 ? 3.204 -10.322 3.409 1.00 97.06 189 GLY A N 1
ATOM 1487 C CA . GLY A 1 189 ? 4.068 -10.332 2.230 1.00 97.06 189 GLY A CA 1
ATOM 1488 C C . GLY A 1 189 ? 5.361 -9.551 2.458 1.00 97.06 189 GLY A C 1
ATOM 1489 O O . GLY A 1 189 ? 6.448 -10.029 2.135 1.00 97.06 189 GLY A O 1
ATOM 1490 N N . TYR A 1 190 ? 5.281 -8.383 3.097 1.00 95.44 190 TYR A N 1
ATOM 1491 C CA . TYR A 1 190 ? 6.476 -7.640 3.485 1.00 95.44 190 TYR A CA 1
ATOM 1492 C C . TYR A 1 190 ? 7.340 -8.418 4.483 1.00 95.44 190 TYR A C 1
ATOM 1494 O O . TYR A 1 190 ? 8.554 -8.491 4.294 1.00 95.44 190 TYR A O 1
ATOM 1502 N N . TRP A 1 191 ? 6.744 -9.026 5.518 1.00 96.50 191 TRP A N 1
ATOM 1503 C CA . TRP A 1 191 ? 7.484 -9.862 6.472 1.00 96.50 191 TRP A CA 1
ATOM 1504 C C . TRP A 1 191 ? 8.195 -11.009 5.740 1.00 96.50 191 TRP A C 1
ATOM 1506 O O . TRP A 1 191 ? 9.396 -11.219 5.935 1.00 96.50 191 TRP A O 1
ATOM 1516 N N . ALA A 1 192 ? 7.498 -11.677 4.821 1.00 96.38 192 ALA A N 1
ATOM 1517 C CA . ALA A 1 192 ? 8.066 -12.742 4.009 1.00 96.38 192 ALA A CA 1
ATOM 1518 C C . ALA A 1 192 ? 9.275 -12.275 3.188 1.00 96.38 192 ALA A C 1
ATOM 1520 O O . ALA A 1 192 ? 10.332 -12.910 3.210 1.00 96.38 192 ALA A O 1
ATOM 1521 N N . ALA A 1 193 ? 9.165 -11.108 2.549 1.00 93.56 193 ALA A N 1
ATOM 1522 C CA . ALA A 1 193 ? 10.248 -10.489 1.790 1.00 93.56 193 ALA A CA 1
ATOM 1523 C C . ALA A 1 193 ? 11.463 -10.090 2.653 1.00 93.56 193 ALA A C 1
ATOM 1525 O O . ALA A 1 193 ? 12.565 -9.944 2.127 1.00 93.56 193 ALA A O 1
ATOM 1526 N N . GLN A 1 194 ? 11.304 -9.938 3.975 1.00 91.25 194 GLN A N 1
ATOM 1527 C CA . GLN A 1 194 ? 12.430 -9.731 4.898 1.00 91.25 194 GLN A CA 1
ATOM 1528 C C . GLN A 1 194 ? 13.134 -11.039 5.314 1.00 91.25 194 GLN A C 1
ATOM 1530 O O . GLN A 1 194 ? 14.086 -10.986 6.093 1.00 91.25 194 GLN A O 1
ATOM 1535 N N . GLY A 1 195 ? 12.699 -12.195 4.802 1.00 91.38 195 GLY A N 1
ATOM 1536 C CA . GLY A 1 195 ? 13.374 -13.488 4.961 1.00 91.38 195 GLY A CA 1
ATOM 1537 C C . GLY A 1 195 ? 12.543 -14.578 5.640 1.00 91.38 195 GLY A C 1
ATOM 1538 O O . GLY A 1 195 ? 12.990 -15.720 5.689 1.00 91.38 195 GLY A O 1
ATOM 1539 N N . ASP A 1 196 ? 11.346 -14.265 6.142 1.00 94.19 196 ASP A N 1
ATOM 1540 C CA . ASP A 1 196 ? 10.434 -15.252 6.742 1.00 94.19 196 ASP A CA 1
ATOM 1541 C C . ASP A 1 196 ? 9.487 -15.831 5.680 1.00 94.19 196 ASP A C 1
ATOM 1543 O O . ASP A 1 196 ? 8.288 -15.557 5.643 1.00 94.19 196 ASP A O 1
ATOM 1547 N N . VAL A 1 197 ? 10.055 -16.593 4.745 1.00 95.56 197 VAL A N 1
ATOM 1548 C CA . VAL A 1 197 ? 9.355 -17.073 3.539 1.00 95.56 197 VAL A CA 1
ATOM 1549 C C . VAL A 1 197 ? 8.097 -17.905 3.831 1.00 95.56 197 VAL A C 1
ATOM 1551 O O . VAL A 1 197 ? 7.227 -18.017 2.970 1.00 95.56 197 VAL A O 1
ATOM 1554 N N . GLU A 1 198 ? 7.949 -18.434 5.048 1.00 96.56 198 GLU A N 1
ATOM 1555 C CA . GLU A 1 198 ? 6.758 -19.168 5.496 1.00 96.56 198 GLU A CA 1
ATOM 1556 C C . GLU A 1 198 ? 5.507 -18.281 5.597 1.00 96.56 198 GLU A C 1
ATOM 1558 O O . GLU A 1 198 ? 4.389 -18.787 5.692 1.00 96.56 198 GLU A O 1
ATOM 1563 N N . LYS A 1 199 ? 5.665 -16.952 5.553 1.00 97.75 199 LYS A N 1
ATOM 1564 C CA . LYS A 1 199 ? 4.550 -15.996 5.558 1.00 97.75 199 LYS A CA 1
ATOM 1565 C C . LYS A 1 199 ? 3.901 -15.806 4.183 1.00 97.75 199 LYS A C 1
ATOM 1567 O O . LYS A 1 199 ? 2.769 -15.326 4.131 1.00 97.75 199 LYS A O 1
ATOM 1572 N N . TRP A 1 200 ? 4.551 -16.213 3.086 1.00 97.81 200 TRP A N 1
ATOM 1573 C CA . TRP A 1 200 ? 3.998 -16.062 1.732 1.00 97.81 200 TRP A CA 1
ATOM 1574 C C . TRP A 1 200 ? 2.638 -16.751 1.533 1.00 97.81 200 TRP A C 1
ATOM 1576 O O . TRP A 1 200 ? 1.719 -16.077 1.066 1.00 97.81 200 TRP A O 1
ATOM 1586 N N . PRO A 1 201 ? 2.434 -18.026 1.929 1.00 98.50 201 PRO A N 1
ATOM 1587 C CA . PRO A 1 201 ? 1.133 -18.681 1.770 1.00 98.50 201 PRO A CA 1
ATOM 1588 C C . PRO A 1 201 ? -0.003 -17.953 2.500 1.00 98.50 201 PRO A C 1
ATOM 1590 O O . PRO A 1 201 ? -1.116 -17.874 1.987 1.00 98.50 201 PRO A O 1
ATOM 1593 N N . VAL A 1 202 ? 0.284 -17.377 3.674 1.00 98.50 202 VAL A N 1
ATOM 1594 C CA . VAL A 1 202 ? -0.695 -16.586 4.435 1.00 98.50 202 VAL A CA 1
ATOM 1595 C C . VAL A 1 202 ? -1.049 -15.307 3.678 1.00 98.50 202 VAL A C 1
ATOM 1597 O O . VAL A 1 202 ? -2.228 -14.998 3.530 1.00 98.50 202 VAL A O 1
ATOM 1600 N N . ALA A 1 203 ? -0.049 -14.598 3.144 1.00 98.31 203 ALA A N 1
ATOM 1601 C CA . ALA A 1 203 ? -0.277 -13.400 2.339 1.00 98.31 203 ALA A CA 1
ATOM 1602 C C . ALA A 1 203 ? -1.162 -13.692 1.114 1.00 98.31 203 ALA A C 1
ATOM 1604 O O . ALA A 1 203 ? -2.133 -12.979 0.875 1.00 98.31 203 ALA A O 1
ATOM 1605 N N . PHE A 1 204 ? -0.880 -14.766 0.371 1.00 98.62 204 PHE A N 1
ATOM 1606 C CA . PHE A 1 204 ? -1.667 -15.131 -0.813 1.00 98.62 204 PHE A CA 1
ATOM 1607 C C . PHE A 1 204 ? -3.095 -15.548 -0.461 1.00 98.62 204 PHE A C 1
ATOM 1609 O O . PHE A 1 204 ? -4.030 -15.113 -1.127 1.00 98.62 204 PHE A O 1
ATOM 1616 N N . SER A 1 205 ? -3.289 -16.300 0.627 1.00 98.62 205 SER A N 1
ATOM 1617 C CA . SER A 1 205 ? -4.634 -16.639 1.106 1.00 98.62 205 SER A CA 1
ATOM 1618 C C . SER A 1 205 ? -5.451 -15.400 1.486 1.00 98.62 205 SER A C 1
ATOM 1620 O O . SER A 1 205 ? -6.664 -15.397 1.298 1.00 98.62 205 SER A O 1
ATOM 1622 N N . LEU A 1 206 ? -4.816 -14.362 2.034 1.00 98.69 206 LEU A N 1
ATOM 1623 C CA . LEU A 1 206 ? -5.491 -13.116 2.400 1.00 98.69 206 LEU A CA 1
ATOM 1624 C C . LEU A 1 206 ? -5.832 -12.259 1.172 1.00 98.69 206 LEU A C 1
ATOM 1626 O O . LEU A 1 206 ? -6.903 -11.657 1.137 1.00 98.69 206 LEU A O 1
ATOM 1630 N N . TYR A 1 207 ? -4.968 -12.226 0.151 1.00 98.56 207 TYR A N 1
ATOM 1631 C CA . TYR A 1 207 ? -5.314 -11.600 -1.131 1.00 98.56 207 TYR A CA 1
ATOM 1632 C C . TYR A 1 207 ? -6.497 -12.298 -1.801 1.00 98.56 207 TYR A C 1
ATOM 1634 O O . TYR A 1 207 ? -7.416 -11.619 -2.258 1.00 98.56 207 TYR A O 1
ATOM 1642 N N . ASP A 1 208 ? -6.510 -13.633 -1.797 1.00 98.56 208 ASP A N 1
ATOM 1643 C CA . ASP A 1 208 ? -7.626 -14.419 -2.323 1.00 98.56 208 ASP A CA 1
ATOM 1644 C C . ASP A 1 208 ? -8.936 -14.094 -1.587 1.00 98.56 208 ASP A C 1
ATOM 1646 O O . ASP A 1 208 ? -9.925 -13.732 -2.217 1.00 98.56 208 ASP A O 1
ATOM 1650 N N . GLN A 1 209 ? -8.929 -14.094 -0.248 1.00 98.38 209 GLN A N 1
ATOM 1651 C CA . GLN A 1 209 ? -10.093 -13.692 0.558 1.00 98.38 209 GLN A CA 1
ATOM 1652 C C . GLN A 1 209 ? -10.556 -12.260 0.259 1.00 98.38 209 GLN A C 1
ATOM 1654 O O . GLN A 1 209 ? -11.755 -12.003 0.152 1.00 98.38 209 GLN A O 1
ATOM 1659 N N . SER A 1 210 ? -9.619 -11.324 0.088 1.00 98.38 210 SER A N 1
ATOM 1660 C CA . SER A 1 210 ? -9.940 -9.939 -0.267 1.00 98.38 210 SER A CA 1
ATOM 1661 C C . SER A 1 210 ? -10.663 -9.850 -1.618 1.00 98.38 210 SER A C 1
ATOM 1663 O O . SER A 1 210 ? -11.674 -9.157 -1.723 1.00 98.38 210 SER A O 1
ATOM 1665 N N . LEU A 1 211 ? -10.215 -10.606 -2.627 1.00 98.25 211 LEU A N 1
ATOM 1666 C CA . LEU A 1 211 ? -10.863 -10.672 -3.943 1.00 98.25 211 LEU A CA 1
ATOM 1667 C C . LEU A 1 211 ? -12.178 -11.459 -3.938 1.00 98.25 211 LEU A C 1
ATOM 1669 O O . LEU A 1 211 ? -13.058 -11.156 -4.738 1.00 98.25 211 LEU A O 1
ATOM 1673 N N . GLN A 1 212 ? -12.362 -12.423 -3.035 1.00 98.19 212 GLN A N 1
ATOM 1674 C CA . GLN A 1 212 ? -13.667 -13.066 -2.840 1.00 98.19 212 GLN A CA 1
ATOM 1675 C C . GLN A 1 212 ? -14.713 -12.070 -2.313 1.00 98.19 212 GLN A C 1
ATOM 1677 O O . GLN A 1 212 ? -15.872 -12.122 -2.725 1.00 98.19 212 GLN A O 1
ATOM 1682 N N . LEU A 1 213 ? -14.309 -11.154 -1.424 1.00 97.56 213 LEU A N 1
ATOM 1683 C CA . LEU A 1 213 ? -15.178 -10.102 -0.885 1.00 97.56 213 LEU A CA 1
ATOM 1684 C C . LEU A 1 213 ? -15.392 -8.950 -1.874 1.00 97.56 213 LEU A C 1
ATOM 1686 O O . LEU A 1 213 ? -16.495 -8.410 -1.955 1.00 97.56 213 LEU A O 1
ATOM 1690 N N . PHE A 1 214 ? -14.354 -8.573 -2.624 1.00 97.38 214 PHE A N 1
ATOM 1691 C CA . PHE A 1 214 ? -14.429 -7.529 -3.643 1.00 97.38 214 PHE A CA 1
ATOM 1692 C C . PHE A 1 214 ? -13.853 -8.010 -4.985 1.00 97.38 214 PHE A C 1
ATOM 1694 O O . PHE A 1 214 ? -12.692 -7.729 -5.304 1.00 97.38 214 PHE A O 1
ATOM 1701 N N . PRO A 1 215 ? -14.653 -8.753 -5.774 1.00 96.62 215 PRO A N 1
ATOM 1702 C CA . PRO A 1 215 ? -14.196 -9.349 -7.023 1.00 96.62 215 PRO A CA 1
ATOM 1703 C C . PRO A 1 215 ? -13.890 -8.295 -8.087 1.00 96.62 215 PRO A C 1
ATOM 1705 O O . PRO A 1 215 ? -14.411 -7.180 -8.054 1.00 96.62 215 PRO A O 1
ATOM 1708 N N . ASN A 1 216 ? -13.073 -8.680 -9.071 1.00 95.44 216 ASN A N 1
ATOM 1709 C CA . ASN A 1 216 ? -12.657 -7.838 -10.198 1.00 95.44 216 ASN A CA 1
ATOM 1710 C C . ASN A 1 216 ? -11.939 -6.541 -9.786 1.00 95.44 216 ASN A C 1
ATOM 1712 O O . ASN A 1 216 ? -11.972 -5.542 -10.506 1.00 95.44 216 ASN A O 1
ATOM 1716 N N . ASN A 1 217 ? -11.286 -6.534 -8.623 1.00 96.00 217 ASN A N 1
ATOM 1717 C CA . ASN A 1 217 ? -10.539 -5.376 -8.166 1.00 96.00 217 ASN A CA 1
ATOM 1718 C C . ASN A 1 217 ? -9.089 -5.402 -8.678 1.00 96.00 217 ASN A C 1
ATOM 1720 O O . ASN A 1 217 ? -8.232 -6.119 -8.158 1.00 96.00 217 ASN A O 1
ATOM 1724 N N . VAL A 1 218 ? -8.810 -4.557 -9.669 1.00 94.44 218 VAL A N 1
ATOM 1725 C CA . VAL A 1 218 ? -7.496 -4.441 -10.325 1.00 94.44 218 VAL A CA 1
ATOM 1726 C C . VAL A 1 218 ? -6.395 -4.016 -9.341 1.00 94.44 218 VAL A C 1
ATOM 1728 O O . VAL A 1 218 ? -5.268 -4.504 -9.409 1.00 94.44 218 VAL A O 1
ATOM 1731 N N . PHE A 1 219 ? -6.723 -3.171 -8.359 1.00 93.56 219 PHE A N 1
ATOM 1732 C CA . PHE A 1 219 ? -5.776 -2.725 -7.334 1.00 93.56 219 PHE A CA 1
ATOM 1733 C C . PHE A 1 219 ? -5.279 -3.868 -6.441 1.00 93.56 219 PHE A C 1
ATOM 1735 O O . PHE A 1 219 ? -4.074 -3.988 -6.205 1.00 93.56 219 PHE A O 1
ATOM 1742 N N . ILE A 1 220 ? -6.180 -4.741 -5.987 1.00 96.44 220 ILE A N 1
ATOM 1743 C CA . ILE A 1 220 ? -5.831 -5.919 -5.189 1.00 96.44 220 ILE A CA 1
ATOM 1744 C C . ILE A 1 220 ? -5.076 -6.942 -6.048 1.00 96.44 220 ILE A C 1
ATOM 1746 O O . ILE A 1 220 ? -4.071 -7.484 -5.585 1.00 96.44 220 ILE A O 1
ATOM 1750 N N . LEU A 1 221 ? -5.487 -7.151 -7.307 1.00 97.44 221 LEU A N 1
ATOM 1751 C CA . LEU A 1 221 ? -4.764 -8.020 -8.244 1.00 97.44 221 LEU A CA 1
ATOM 1752 C C . LEU A 1 221 ? -3.309 -7.571 -8.421 1.00 97.44 221 LEU A C 1
ATOM 1754 O O . LEU A 1 221 ? -2.408 -8.390 -8.286 1.00 97.44 221 LEU A O 1
ATOM 1758 N N . ASN A 1 222 ? -3.048 -6.276 -8.606 1.00 95.31 222 ASN A N 1
ATOM 1759 C CA . ASN A 1 222 ? -1.677 -5.778 -8.751 1.00 95.31 222 ASN A CA 1
ATOM 1760 C C . ASN A 1 222 ? -0.838 -5.897 -7.480 1.00 95.31 222 ASN A C 1
ATOM 1762 O O . ASN A 1 222 ? 0.344 -6.237 -7.554 1.00 95.31 222 ASN A O 1
ATOM 1766 N N . LYS A 1 223 ? -1.427 -5.682 -6.300 1.00 95.88 223 LYS A N 1
ATOM 1767 C CA . LYS A 1 223 ? -0.737 -5.965 -5.030 1.00 95.88 223 LYS A CA 1
ATOM 1768 C C . LYS A 1 223 ? -0.331 -7.433 -4.932 1.00 95.88 223 LYS A C 1
ATOM 1770 O O . LYS A 1 223 ? 0.804 -7.732 -4.550 1.00 95.88 223 LYS A O 1
ATOM 1775 N N . TRP A 1 224 ? -1.227 -8.334 -5.327 1.00 97.88 224 TRP A N 1
ATOM 1776 C CA . TRP A 1 224 ? -0.950 -9.764 -5.342 1.00 97.88 224 TRP A CA 1
ATOM 1777 C C . TRP A 1 224 ? 0.121 -10.121 -6.381 1.00 97.88 224 TRP A C 1
ATOM 1779 O O . TRP A 1 224 ? 1.074 -10.821 -6.044 1.00 97.88 224 TRP A O 1
ATOM 1789 N N . THR A 1 225 ? 0.055 -9.561 -7.590 1.00 97.31 225 THR A N 1
ATOM 1790 C CA . THR A 1 225 ? 1.086 -9.699 -8.630 1.00 97.31 225 THR A CA 1
ATOM 1791 C C . THR A 1 225 ? 2.468 -9.301 -8.116 1.00 97.31 225 THR A C 1
ATOM 1793 O O . THR A 1 225 ? 3.428 -10.057 -8.276 1.00 97.31 225 THR A O 1
ATOM 1796 N N . LEU A 1 226 ? 2.593 -8.150 -7.447 1.00 96.75 226 LEU A N 1
ATOM 1797 C CA . LEU A 1 226 ? 3.866 -7.706 -6.870 1.00 96.75 226 LEU A CA 1
ATOM 1798 C C . LEU A 1 226 ? 4.356 -8.654 -5.767 1.00 96.75 226 LEU A C 1
ATOM 1800 O O . LEU A 1 226 ? 5.539 -8.994 -5.740 1.00 96.75 226 LEU A O 1
ATOM 1804 N N . ALA A 1 227 ? 3.464 -9.124 -4.891 1.00 97.19 227 ALA A N 1
ATOM 1805 C CA . ALA A 1 227 ? 3.808 -10.088 -3.848 1.00 97.19 227 ALA A CA 1
ATOM 1806 C C . ALA A 1 227 ? 4.282 -11.434 -4.433 1.00 97.19 227 ALA A C 1
ATOM 1808 O O . ALA A 1 227 ? 5.304 -11.972 -4.006 1.00 97.19 227 ALA A O 1
ATOM 1809 N N . LEU A 1 228 ? 3.591 -11.954 -5.453 1.00 98.06 228 LEU A N 1
ATOM 1810 C CA . LEU A 1 228 ? 3.978 -13.172 -6.169 1.00 98.06 228 LEU A CA 1
ATOM 1811 C C . LEU A 1 228 ? 5.335 -12.997 -6.857 1.00 98.06 228 LEU A C 1
ATOM 1813 O O . LEU A 1 228 ? 6.214 -13.846 -6.706 1.00 98.06 228 LEU A O 1
ATOM 1817 N N . THR A 1 229 ? 5.553 -11.857 -7.513 1.00 97.19 229 THR A N 1
ATOM 1818 C CA . THR A 1 229 ? 6.834 -11.516 -8.149 1.00 97.19 229 THR A CA 1
ATOM 1819 C C . THR A 1 229 ? 7.975 -11.478 -7.129 1.00 97.19 229 THR A C 1
ATOM 1821 O O . THR A 1 229 ? 9.042 -12.047 -7.362 1.00 97.19 229 THR A O 1
ATOM 1824 N N . ALA A 1 230 ? 7.742 -10.870 -5.961 1.00 96.19 230 ALA A N 1
ATOM 1825 C CA . ALA A 1 230 ? 8.711 -10.808 -4.869 1.00 96.19 230 ALA A CA 1
ATOM 1826 C C . ALA A 1 230 ? 9.026 -12.191 -4.272 1.00 96.19 230 ALA A C 1
ATOM 1828 O O . ALA A 1 230 ? 10.166 -12.447 -3.888 1.00 96.19 230 ALA A O 1
ATOM 1829 N N . SER A 1 231 ? 8.039 -13.090 -4.227 1.00 96.94 231 SER A N 1
ATOM 1830 C CA . SER A 1 231 ? 8.221 -14.478 -3.780 1.00 96.94 231 SER A CA 1
ATOM 1831 C C . SER A 1 231 ? 8.931 -15.380 -4.801 1.00 96.94 231 SER A C 1
ATOM 1833 O O . SER A 1 231 ? 9.367 -16.473 -4.447 1.00 96.94 231 SER A O 1
ATOM 1835 N N . GLY A 1 232 ? 9.069 -14.931 -6.055 1.00 95.44 232 GLY A N 1
ATOM 1836 C CA . GLY A 1 232 ? 9.643 -15.707 -7.160 1.00 95.44 232 GLY A CA 1
ATOM 1837 C C . GLY A 1 232 ? 8.629 -16.522 -7.974 1.00 95.44 232 GLY A C 1
ATOM 1838 O O . GLY A 1 232 ? 9.020 -17.185 -8.934 1.00 95.44 232 GLY A O 1
ATOM 1839 N N . ASN A 1 233 ? 7.335 -16.445 -7.653 1.00 96.50 233 ASN A N 1
ATOM 1840 C CA . ASN A 1 233 ? 6.250 -17.138 -8.356 1.00 96.50 233 ASN A CA 1
ATOM 1841 C C . ASN A 1 233 ? 5.846 -16.391 -9.642 1.00 96.50 233 ASN A C 1
ATOM 1843 O O . ASN A 1 233 ? 4.725 -15.900 -9.771 1.00 96.50 233 ASN A O 1
ATOM 1847 N N . MET A 1 234 ? 6.777 -16.287 -10.597 1.00 95.81 234 MET A N 1
ATOM 1848 C CA . MET A 1 234 ? 6.633 -15.444 -11.797 1.00 95.81 234 MET A CA 1
ATOM 1849 C C . MET A 1 234 ? 5.454 -15.839 -12.694 1.00 95.81 234 MET A C 1
ATOM 1851 O O . MET A 1 234 ? 4.770 -14.973 -13.228 1.00 95.81 234 MET A O 1
ATOM 1855 N N . GLU A 1 235 ? 5.194 -17.139 -12.851 1.00 96.56 235 GLU A N 1
ATOM 1856 C CA . GLU A 1 235 ? 4.100 -17.629 -13.700 1.00 96.56 235 GLU A CA 1
ATOM 1857 C C . GLU A 1 235 ? 2.725 -17.224 -13.152 1.00 96.56 235 GLU A C 1
ATOM 1859 O O . GLU A 1 235 ? 1.877 -16.740 -13.899 1.00 96.56 235 GLU A O 1
ATOM 1864 N N . GLU A 1 236 ? 2.516 -17.368 -11.842 1.00 97.81 236 GLU A N 1
ATOM 1865 C CA . GLU A 1 236 ? 1.264 -16.973 -11.190 1.00 97.81 236 GLU A CA 1
ATOM 1866 C C . GLU A 1 236 ? 1.124 -15.446 -11.140 1.00 97.81 236 GLU A C 1
ATOM 1868 O O . GLU A 1 236 ? 0.039 -14.921 -11.383 1.00 97.81 236 GLU A O 1
ATOM 1873 N N . ALA A 1 237 ? 2.230 -14.728 -10.904 1.00 98.00 237 ALA A N 1
ATOM 1874 C CA . ALA A 1 237 ? 2.257 -13.269 -10.966 1.00 98.00 237 ALA A CA 1
ATOM 1875 C C . ALA A 1 237 ? 1.800 -12.760 -12.339 1.00 98.00 237 ALA A C 1
ATOM 1877 O O . ALA A 1 237 ? 0.934 -11.889 -12.416 1.00 98.00 237 ALA A O 1
ATOM 1878 N N . ARG A 1 238 ? 2.328 -13.337 -13.427 1.00 97.81 238 ARG A N 1
ATOM 1879 C CA . ARG A 1 238 ? 1.902 -12.983 -14.784 1.00 97.81 238 ARG A CA 1
ATOM 1880 C C . ARG A 1 238 ? 0.424 -13.296 -15.007 1.00 97.81 238 ARG A C 1
ATOM 1882 O O . ARG A 1 238 ? -0.280 -12.446 -15.533 1.00 97.81 238 ARG A O 1
ATOM 1889 N N . GLY A 1 239 ? -0.071 -14.445 -14.543 1.00 97.81 239 GLY A N 1
ATOM 1890 C CA . GLY A 1 239 ? -1.499 -14.772 -14.630 1.00 97.81 239 GLY A CA 1
ATOM 1891 C C . GLY A 1 239 ? -2.399 -13.742 -13.929 1.00 97.81 239 GLY A C 1
ATOM 1892 O O . GLY A 1 239 ? -3.431 -13.352 -14.471 1.00 97.81 239 GLY A O 1
ATOM 1893 N N . LYS A 1 240 ? -1.990 -13.236 -12.756 1.00 97.94 240 LYS A N 1
ATOM 1894 C CA . LYS A 1 240 ? -2.725 -12.172 -12.047 1.00 97.94 240 LYS A CA 1
ATOM 1895 C C . LYS A 1 240 ? -2.641 -10.816 -12.736 1.00 97.94 240 LYS A C 1
ATOM 1897 O O . LYS A 1 240 ? -3.624 -10.078 -12.733 1.00 97.94 240 LYS A O 1
ATOM 1902 N N . LEU A 1 241 ? -1.518 -10.510 -13.379 1.00 97.31 241 LEU A N 1
ATOM 1903 C CA . LEU A 1 241 ? -1.409 -9.338 -14.241 1.00 97.31 241 LEU A CA 1
ATOM 1904 C C . LEU A 1 241 ? -2.321 -9.443 -15.471 1.00 97.31 241 LEU A C 1
ATOM 1906 O O . LEU A 1 241 ? -3.001 -8.479 -15.801 1.00 97.31 241 LEU A O 1
ATOM 1910 N N . GLU A 1 242 ? -2.362 -10.595 -16.139 1.00 97.06 242 GLU A N 1
ATOM 1911 C CA . GLU A 1 242 ? -3.245 -10.833 -17.288 1.00 97.06 242 GLU A CA 1
ATOM 1912 C C . GLU A 1 242 ? -4.721 -10.657 -16.897 1.00 97.06 242 GLU A C 1
ATOM 1914 O O . GLU A 1 242 ? -5.476 -10.004 -17.618 1.00 97.06 242 GLU A O 1
ATOM 1919 N N . GLU A 1 243 ? -5.116 -11.162 -15.723 1.00 97.19 243 GLU A N 1
ATOM 1920 C CA . GLU A 1 243 ? -6.447 -10.947 -15.140 1.00 97.19 243 GLU A CA 1
ATOM 1921 C C . GLU A 1 243 ? -6.732 -9.450 -14.913 1.00 97.19 243 GLU A C 1
ATOM 1923 O O . GLU A 1 243 ? -7.776 -8.945 -15.325 1.00 97.19 243 GLU A O 1
ATOM 1928 N N . ALA A 1 244 ? -5.785 -8.716 -14.322 1.00 95.94 244 ALA A N 1
ATOM 1929 C CA . ALA A 1 244 ? -5.906 -7.281 -14.065 1.00 95.94 244 ALA A CA 1
ATOM 1930 C C . ALA A 1 244 ? -6.046 -6.460 -15.362 1.00 95.94 244 ALA A C 1
ATOM 1932 O O . ALA A 1 244 ? -6.898 -5.574 -15.455 1.00 95.94 244 ALA A O 1
ATOM 1933 N N . VAL A 1 245 ? -5.250 -6.786 -16.383 1.00 95.06 245 VAL A N 1
ATOM 1934 C CA . VAL A 1 245 ? -5.268 -6.125 -17.697 1.00 95.06 245 VAL A CA 1
ATOM 1935 C C . VAL A 1 245 ? -6.556 -6.418 -18.463 1.00 95.06 245 VAL A C 1
ATOM 1937 O O . VAL A 1 245 ? -7.075 -5.533 -19.141 1.00 95.06 245 VAL A O 1
ATOM 1940 N N . ALA A 1 246 ? -7.103 -7.630 -18.343 1.00 95.19 246 ALA A N 1
ATOM 1941 C CA . ALA A 1 246 ? -8.380 -7.982 -18.960 1.00 95.19 246 ALA A CA 1
ATOM 1942 C C . ALA A 1 246 ? -9.565 -7.195 -18.370 1.00 95.19 246 ALA A C 1
ATOM 1944 O O . ALA A 1 246 ? -10.559 -6.978 -19.065 1.00 95.19 246 ALA A O 1
ATOM 1945 N N . LEU A 1 247 ? -9.466 -6.777 -17.103 1.00 94.12 247 LEU A N 1
ATOM 1946 C CA . LEU A 1 247 ? -10.483 -5.977 -16.419 1.00 94.12 247 LEU A CA 1
ATOM 1947 C C . LEU A 1 247 ? -10.358 -4.480 -16.730 1.00 94.12 247 LEU A C 1
ATOM 1949 O O . LEU A 1 247 ? -11.360 -3.844 -17.049 1.00 94.12 247 LEU A O 1
ATOM 1953 N N . ASP A 1 248 ? -9.145 -3.929 -16.645 1.00 88.88 248 ASP A N 1
ATOM 1954 C CA . ASP A 1 248 ? -8.849 -2.535 -16.992 1.00 88.88 248 ASP A CA 1
ATOM 1955 C C . ASP A 1 248 ? -7.408 -2.391 -17.496 1.00 88.88 248 ASP A C 1
ATOM 1957 O O . ASP A 1 248 ? -6.465 -2.280 -16.717 1.00 88.88 248 ASP A O 1
ATOM 1961 N N . GLY A 1 249 ? -7.222 -2.360 -18.815 1.00 83.69 249 GLY A N 1
ATOM 1962 C CA . GLY A 1 249 ? -5.901 -2.242 -19.439 1.00 83.69 249 GLY A CA 1
ATOM 1963 C C . GLY A 1 249 ? -5.244 -0.859 -19.334 1.00 83.69 249 GLY A C 1
ATOM 1964 O O . GLY A 1 249 ? -4.069 -0.738 -19.674 1.00 83.69 249 GLY A O 1
ATOM 1965 N N . ASN A 1 250 ? -5.954 0.176 -18.876 1.00 84.06 250 ASN A N 1
ATOM 1966 C CA . ASN A 1 250 ? -5.426 1.546 -18.859 1.00 84.06 250 ASN A CA 1
ATOM 1967 C C . ASN A 1 250 ? -4.813 1.934 -17.511 1.00 84.06 250 ASN A C 1
ATOM 1969 O O . ASN A 1 250 ? -4.121 2.950 -17.413 1.00 84.06 250 ASN A O 1
ATOM 1973 N N . TRP A 1 251 ? -5.043 1.136 -16.466 1.00 87.06 251 TRP A N 1
ATOM 1974 C CA . TRP A 1 251 ? -4.550 1.466 -15.138 1.00 87.06 251 TRP A CA 1
ATOM 1975 C C . TRP A 1 251 ? -3.023 1.328 -15.051 1.00 87.06 251 TRP A C 1
ATOM 1977 O O . TRP A 1 251 ? -2.457 0.249 -15.254 1.00 87.06 251 TRP A O 1
ATOM 1987 N N . ILE A 1 252 ? -2.338 2.417 -14.686 1.00 87.88 252 ILE A N 1
ATOM 1988 C CA . ILE A 1 252 ? -0.865 2.505 -14.647 1.00 87.88 252 ILE A CA 1
ATOM 1989 C C . ILE A 1 252 ? -0.219 1.454 -13.720 1.00 87.88 252 ILE A C 1
ATOM 1991 O O . ILE A 1 252 ? 0.921 1.035 -13.940 1.00 87.88 252 ILE A O 1
ATOM 1995 N N . GLY A 1 253 ? -0.958 0.957 -12.720 1.00 90.75 253 GLY A N 1
ATOM 1996 C CA . GLY A 1 253 ? -0.510 -0.131 -11.850 1.00 90.75 253 GLY A CA 1
ATOM 1997 C C . GLY A 1 253 ? -0.175 -1.415 -12.618 1.00 90.75 253 GLY A C 1
ATOM 1998 O O . GLY A 1 253 ? 0.796 -2.093 -12.271 1.00 90.75 253 GLY A O 1
ATOM 1999 N N . ASN A 1 254 ? -0.919 -1.719 -13.690 1.00 92.88 254 ASN A N 1
ATOM 2000 C CA . ASN A 1 254 ? -0.673 -2.897 -14.526 1.00 92.88 254 ASN A CA 1
ATOM 2001 C C . ASN A 1 254 ? 0.667 -2.761 -15.252 1.00 92.88 254 ASN A C 1
ATOM 2003 O O . ASN A 1 254 ? 1.466 -3.699 -15.276 1.00 92.88 254 ASN A O 1
ATOM 2007 N N . MET A 1 255 ? 0.951 -1.564 -15.780 1.00 92.12 255 MET A N 1
ATOM 2008 C CA . MET A 1 255 ? 2.220 -1.281 -16.448 1.00 92.12 255 MET A CA 1
ATOM 2009 C C . MET A 1 255 ? 3.394 -1.481 -15.491 1.00 92.12 255 MET A C 1
ATOM 2011 O O . MET A 1 255 ? 4.363 -2.143 -15.848 1.00 92.12 255 MET A O 1
ATOM 2015 N N . ILE A 1 256 ? 3.297 -0.979 -14.258 1.00 93.25 256 ILE A N 1
ATOM 2016 C CA . ILE A 1 256 ? 4.352 -1.143 -13.248 1.00 93.25 256 ILE A CA 1
ATOM 2017 C C . ILE A 1 256 ? 4.591 -2.618 -12.931 1.00 93.25 256 ILE A C 1
ATOM 2019 O O . ILE A 1 256 ? 5.740 -3.055 -12.912 1.00 93.25 256 ILE A O 1
ATOM 2023 N N . CYS A 1 257 ? 3.529 -3.396 -12.715 1.00 95.12 257 CYS A N 1
ATOM 2024 C CA . CYS A 1 257 ? 3.656 -4.827 -12.446 1.00 95.12 257 CYS A CA 1
ATOM 2025 C C . CYS A 1 257 ? 4.337 -5.563 -13.608 1.00 95.12 257 CYS A C 1
ATOM 2027 O O . CYS A 1 257 ? 5.271 -6.333 -13.385 1.00 95.12 257 CYS A O 1
ATOM 2029 N N . GLY A 1 258 ? 3.925 -5.275 -14.846 1.00 95.31 258 GLY A N 1
ATOM 2030 C CA . GLY A 1 258 ? 4.535 -5.855 -16.040 1.00 95.31 258 GLY A CA 1
ATOM 2031 C C . GLY A 1 258 ? 6.000 -5.452 -16.216 1.00 95.31 258 GLY A C 1
ATOM 2032 O O . GLY A 1 258 ? 6.837 -6.303 -16.505 1.00 95.31 258 GLY A O 1
ATOM 2033 N N . LEU A 1 259 ? 6.348 -4.186 -15.967 1.00 95.00 259 LEU A N 1
ATOM 2034 C CA . LEU A 1 259 ? 7.732 -3.705 -16.017 1.00 95.00 259 LEU A CA 1
ATOM 2035 C C . LEU A 1 259 ? 8.607 -4.375 -14.948 1.00 95.00 259 LEU A C 1
ATOM 2037 O O . LEU A 1 259 ? 9.735 -4.767 -15.241 1.00 95.00 259 LEU A O 1
ATOM 2041 N N . VAL A 1 260 ? 8.099 -4.557 -13.725 1.00 96.56 260 VAL A N 1
ATOM 2042 C CA . VAL A 1 260 ? 8.820 -5.283 -12.665 1.00 96.56 260 VAL A CA 1
ATOM 2043 C C . VAL A 1 260 ? 9.058 -6.740 -13.074 1.00 96.56 260 VAL A C 1
ATOM 2045 O O . VAL A 1 260 ? 10.178 -7.232 -12.926 1.00 96.56 260 VAL A O 1
ATOM 2048 N N . LEU A 1 261 ? 8.047 -7.418 -13.628 1.00 96.50 261 LEU A N 1
ATOM 2049 C CA . LEU A 1 261 ? 8.177 -8.785 -14.146 1.00 96.50 261 LEU A CA 1
ATOM 2050 C C . LEU A 1 261 ? 9.218 -8.870 -15.272 1.00 96.50 261 LEU A C 1
ATOM 2052 O O . LEU A 1 261 ? 10.126 -9.702 -15.210 1.00 96.50 261 LEU A O 1
ATOM 2056 N N . MET A 1 262 ? 9.173 -7.950 -16.241 1.00 95.12 262 MET A N 1
ATOM 2057 C CA . MET A 1 262 ? 10.188 -7.843 -17.295 1.00 95.12 262 MET A CA 1
ATOM 2058 C C . MET A 1 262 ? 11.595 -7.653 -16.717 1.00 95.12 262 MET A C 1
ATOM 2060 O O . MET A 1 262 ? 12.532 -8.341 -17.117 1.00 95.12 262 MET A O 1
ATOM 2064 N N . GLY A 1 263 ? 11.761 -6.755 -15.744 1.00 95.06 263 GLY A N 1
ATOM 2065 C CA . GLY A 1 263 ? 13.048 -6.484 -15.099 1.00 95.06 263 GLY A CA 1
ATOM 2066 C C . GLY A 1 263 ? 13.563 -7.606 -14.189 1.00 95.06 263 GLY A C 1
ATOM 2067 O O . GLY A 1 263 ? 14.753 -7.625 -13.841 1.00 95.06 263 GLY A O 1
ATOM 2068 N N . LYS A 1 264 ? 12.689 -8.548 -13.813 1.00 94.56 264 LYS A N 1
ATOM 2069 C CA . LYS A 1 264 ? 13.026 -9.840 -13.195 1.00 94.56 264 LYS A CA 1
ATOM 2070 C C . LYS A 1 264 ? 13.373 -10.928 -14.220 1.00 94.56 264 LYS A C 1
ATOM 2072 O O . LYS A 1 264 ? 13.833 -11.991 -13.808 1.00 94.56 264 LYS A O 1
ATOM 2077 N N . GLY A 1 265 ? 13.209 -10.662 -15.516 1.00 92.00 265 GLY A N 1
ATOM 2078 C CA . GLY A 1 265 ? 13.537 -11.578 -16.609 1.00 92.00 265 GLY A CA 1
ATOM 2079 C C . GLY A 1 265 ? 12.338 -12.298 -17.228 1.00 92.00 265 GLY A C 1
ATOM 2080 O O . GLY A 1 265 ? 12.544 -13.196 -18.040 1.00 92.00 265 GLY A O 1
ATOM 2081 N N . ASP A 1 266 ? 11.098 -11.937 -16.880 1.00 93.19 266 ASP A N 1
ATOM 2082 C CA . ASP A 1 266 ? 9.924 -12.473 -17.570 1.00 93.19 266 ASP A CA 1
ATOM 2083 C C . ASP A 1 266 ? 9.683 -11.739 -18.896 1.00 93.19 266 ASP A C 1
ATOM 2085 O O . ASP A 1 266 ? 8.968 -10.738 -18.972 1.00 93.19 266 ASP A O 1
ATOM 2089 N N . GLU A 1 267 ? 10.285 -12.249 -19.969 1.00 87.56 267 GLU A N 1
ATOM 2090 C CA . GLU A 1 267 ? 10.176 -11.656 -21.307 1.00 87.56 267 GLU A CA 1
ATOM 2091 C C . GLU A 1 267 ? 8.732 -11.612 -21.828 1.00 87.56 267 GLU A C 1
ATOM 2093 O O . GLU A 1 267 ? 8.385 -10.698 -22.581 1.00 87.56 267 GLU A O 1
ATOM 2098 N N . ARG A 1 268 ? 7.872 -12.550 -21.399 1.00 89.69 268 ARG A N 1
ATOM 2099 C CA . ARG A 1 268 ? 6.467 -12.628 -21.841 1.00 89.69 268 ARG A CA 1
ATOM 2100 C C . ARG A 1 268 ? 5.644 -11.438 -21.360 1.00 89.69 268 ARG A C 1
ATOM 2102 O O . ARG A 1 268 ? 4.787 -10.954 -22.094 1.00 89.69 268 ARG A O 1
ATOM 2109 N N . SER A 1 269 ? 5.963 -10.899 -20.183 1.00 91.00 269 SER A N 1
ATOM 2110 C CA . SER A 1 269 ? 5.362 -9.651 -19.699 1.00 91.00 269 SER A CA 1
ATOM 2111 C C . SER A 1 269 ? 5.651 -8.459 -20.620 1.00 91.00 269 SER A C 1
ATOM 2113 O O . SER A 1 269 ? 4.914 -7.479 -20.596 1.00 91.00 269 SER A O 1
ATOM 2115 N N . GLY A 1 270 ? 6.662 -8.548 -21.494 1.00 87.75 270 GLY A N 1
ATOM 2116 C CA . GLY A 1 270 ? 6.941 -7.535 -22.508 1.00 87.75 270 GLY A CA 1
ATOM 2117 C C . GLY A 1 270 ? 5.798 -7.311 -23.493 1.00 87.75 270 GLY A C 1
ATOM 2118 O O . GLY A 1 270 ? 5.544 -6.165 -23.854 1.00 87.75 270 GLY A O 1
ATOM 2119 N N . GLU A 1 271 ? 5.095 -8.369 -23.902 1.00 88.94 271 GLU A N 1
ATOM 2120 C CA . GLU A 1 271 ? 3.940 -8.252 -24.802 1.00 88.94 271 GLU A CA 1
ATOM 2121 C C . GLU A 1 271 ? 2.766 -7.566 -24.102 1.00 88.94 271 GLU A C 1
ATOM 2123 O O . GLU A 1 271 ? 2.145 -6.671 -24.676 1.00 88.94 271 GLU A O 1
ATOM 2128 N N . ILE A 1 272 ? 2.532 -7.922 -22.832 1.00 90.94 272 ILE A N 1
ATOM 2129 C CA . ILE A 1 272 ? 1.518 -7.285 -21.989 1.00 90.94 272 ILE A CA 1
ATOM 2130 C C . ILE A 1 272 ? 1.821 -5.793 -21.891 1.00 90.94 272 ILE A C 1
ATOM 2132 O O . ILE A 1 272 ? 0.994 -4.986 -22.295 1.00 90.94 272 ILE A O 1
ATOM 2136 N N . VAL A 1 273 ? 3.022 -5.414 -21.446 1.00 90.81 273 VAL A N 1
ATOM 2137 C CA . VAL A 1 273 ? 3.397 -4.003 -21.262 1.00 90.81 273 VAL A CA 1
ATOM 2138 C C . VAL A 1 273 ? 3.300 -3.210 -22.565 1.00 90.81 273 VAL A C 1
ATOM 2140 O O . VAL A 1 273 ? 2.808 -2.088 -22.547 1.00 90.81 273 VAL A O 1
ATOM 2143 N N . SER A 1 274 ? 3.715 -3.777 -23.703 1.00 86.62 274 SER A N 1
ATOM 2144 C CA . SER A 1 274 ? 3.587 -3.111 -25.008 1.00 86.62 274 SER A CA 1
ATOM 2145 C C . SER A 1 274 ? 2.140 -2.934 -25.482 1.00 86.62 274 SER A C 1
ATOM 2147 O O . SER A 1 274 ? 1.902 -2.113 -26.365 1.00 86.62 274 SER A O 1
ATOM 2149 N N . SER A 1 275 ? 1.184 -3.685 -24.929 1.00 84.81 275 SER A N 1
ATOM 2150 C CA . SER A 1 275 ? -0.243 -3.539 -25.243 1.00 84.81 275 SER A CA 1
ATOM 2151 C C . SER A 1 275 ? -0.956 -2.477 -24.399 1.00 84.81 275 SER A C 1
ATOM 2153 O O . SER A 1 275 ? -2.048 -2.045 -24.767 1.00 84.81 275 SER A O 1
ATOM 2155 N N . LEU A 1 276 ? -0.354 -2.050 -23.283 1.00 85.56 276 LEU A N 1
ATOM 2156 C CA . LEU A 1 276 ? -0.964 -1.089 -22.369 1.00 85.56 276 LEU A CA 1
ATOM 2157 C C . LEU A 1 276 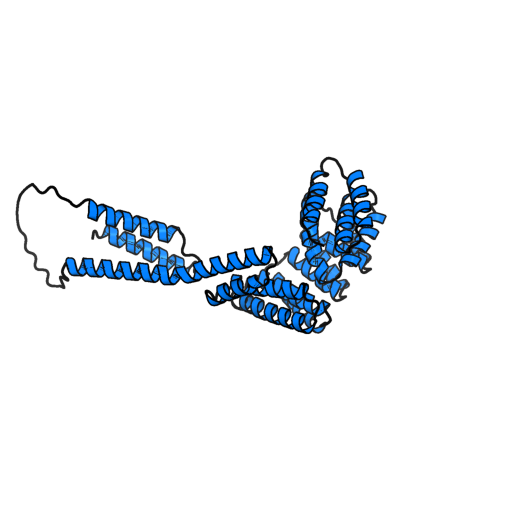? -0.796 0.336 -22.895 1.00 85.56 276 LEU A C 1
ATOM 2159 O O . LEU A 1 276 ? 0.307 0.774 -23.225 1.00 85.56 276 LEU A O 1
ATOM 2163 N N . ALA A 1 277 ? -1.895 1.082 -22.912 1.00 75.31 277 ALA A N 1
ATOM 2164 C CA . ALA A 1 277 ? -1.881 2.519 -23.122 1.00 7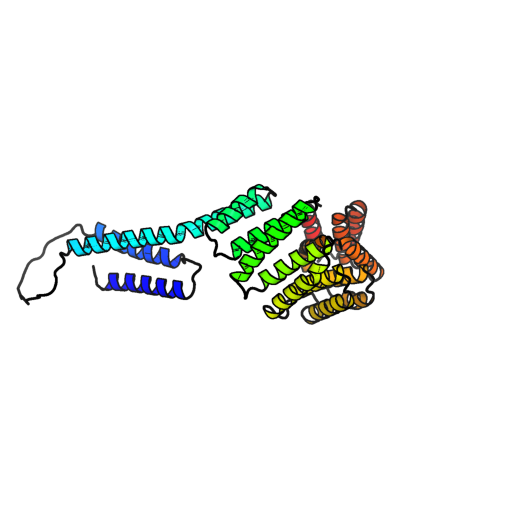5.31 277 ALA A CA 1
ATOM 2165 C C . ALA A 1 277 ? -2.027 3.196 -21.758 1.00 75.31 277 ALA A C 1
ATOM 2167 O O . ALA A 1 277 ? -3.102 3.171 -21.164 1.00 75.31 277 ALA A O 1
ATOM 2168 N N . VAL A 1 278 ? -0.950 3.792 -21.245 1.00 71.62 278 VAL A N 1
ATOM 2169 C CA . VAL A 1 278 ? -1.034 4.561 -19.999 1.00 71.62 278 VAL A CA 1
ATOM 2170 C C . VAL A 1 278 ? -1.441 5.985 -20.325 1.00 71.62 278 VAL A C 1
ATOM 2172 O O . VAL A 1 278 ? -0.746 6.688 -21.058 1.00 71.62 278 VAL A O 1
ATOM 2175 N N . ALA A 1 279 ? -2.580 6.396 -19.780 1.00 77.12 279 ALA A N 1
ATOM 2176 C CA . ALA A 1 279 ? -3.068 7.752 -19.926 1.00 77.12 279 ALA A CA 1
ATOM 2177 C C . ALA A 1 279 ? -2.183 8.722 -19.121 1.00 77.12 279 ALA A C 1
ATOM 2179 O O . ALA A 1 279 ? -1.789 8.442 -17.987 1.00 77.12 279 ALA A O 1
ATOM 2180 N N . SER A 1 280 ? -1.820 9.857 -19.723 1.00 78.69 280 SER A N 1
ATOM 2181 C CA . SER A 1 280 ? -0.866 10.805 -19.128 1.00 78.69 280 SER A CA 1
ATOM 2182 C C . SER A 1 280 ? -1.380 11.437 -17.823 1.00 78.69 280 SER A C 1
ATOM 2184 O O . SER A 1 280 ? -0.586 11.891 -17.005 1.00 78.69 280 SER A O 1
ATOM 2186 N N . ASP A 1 281 ? -2.692 11.415 -17.584 1.00 80.12 281 ASP A N 1
ATOM 2187 C CA . ASP A 1 281 ? -3.340 11.841 -16.341 1.00 80.12 281 ASP A CA 1
ATOM 2188 C C . ASP A 1 281 ? -3.176 10.866 -15.169 1.00 80.12 281 ASP A C 1
ATOM 2190 O O . ASP A 1 281 ? -3.347 11.276 -14.022 1.00 80.12 281 ASP A O 1
ATOM 2194 N N . GLU A 1 282 ? -2.740 9.631 -15.421 1.00 80.69 282 GLU A N 1
ATOM 2195 C CA . GLU A 1 282 ? -2.406 8.659 -14.375 1.00 80.69 282 GLU A CA 1
ATOM 2196 C C . GLU A 1 282 ? -0.994 8.877 -13.783 1.00 80.69 282 GLU A C 1
ATOM 2198 O O . GLU A 1 282 ? -0.636 8.307 -12.751 1.00 80.69 282 GLU A O 1
ATOM 2203 N N . PHE A 1 283 ? -0.167 9.727 -14.405 1.00 76.00 283 PHE A N 1
ATOM 2204 C CA . PHE A 1 283 ? 1.237 9.942 -14.020 1.00 76.00 283 PHE A CA 1
ATOM 2205 C C . PHE A 1 283 ? 1.444 10.448 -12.588 1.00 76.00 283 PHE A C 1
ATOM 2207 O O . PHE A 1 283 ? 2.380 9.975 -11.938 1.00 76.00 283 PHE A O 1
ATOM 2214 N N . PRO A 1 284 ? 0.603 11.342 -12.034 1.00 73.69 284 PRO A N 1
ATOM 2215 C CA . PRO A 1 284 ? 0.698 11.716 -10.625 1.00 73.69 284 PRO A CA 1
ATOM 2216 C C . PRO A 1 284 ? 0.578 10.517 -9.667 1.00 73.69 284 PRO A C 1
ATOM 2218 O O . PRO A 1 284 ? 1.197 10.520 -8.604 1.00 73.69 284 PRO A O 1
ATOM 2221 N N . TYR A 1 285 ? -0.147 9.458 -10.049 1.00 78.50 285 TYR A N 1
ATOM 2222 C CA . TYR A 1 285 ? -0.284 8.245 -9.237 1.00 78.50 285 TYR A CA 1
ATOM 2223 C C . TYR A 1 285 ? 0.947 7.333 -9.306 1.00 78.50 285 TYR A C 1
ATOM 2225 O O . TYR A 1 285 ? 1.128 6.497 -8.419 1.00 78.50 285 TYR A O 1
ATOM 2233 N N . PHE A 1 286 ? 1.841 7.513 -10.286 1.00 83.94 286 PHE A N 1
ATOM 2234 C CA . PHE A 1 286 ? 3.068 6.719 -10.418 1.00 83.94 286 PHE A CA 1
ATOM 2235 C C . PHE A 1 286 ? 3.917 6.742 -9.137 1.00 83.94 286 PHE A C 1
ATOM 2237 O O . PHE A 1 286 ? 4.439 5.711 -8.713 1.00 83.94 286 PHE A O 1
ATOM 2244 N N . ILE A 1 287 ? 3.996 7.893 -8.462 1.00 78.06 287 ILE A N 1
ATOM 2245 C CA . ILE A 1 287 ? 4.750 8.049 -7.208 1.00 78.06 287 ILE A CA 1
ATOM 2246 C C . ILE A 1 287 ? 4.164 7.208 -6.077 1.00 78.06 287 ILE A C 1
ATOM 2248 O O . ILE A 1 287 ? 4.904 6.540 -5.351 1.00 78.06 287 ILE A O 1
ATOM 2252 N N . GLU A 1 288 ? 2.839 7.194 -5.944 1.00 75.19 288 GLU A N 1
ATOM 2253 C CA . GLU A 1 288 ? 2.157 6.349 -4.961 1.00 75.19 288 GLU A CA 1
ATOM 2254 C C . GLU A 1 288 ? 2.353 4.861 -5.267 1.00 75.19 288 GLU A C 1
ATOM 2256 O O . GLU A 1 288 ? 2.480 4.038 -4.360 1.00 75.19 288 GLU A O 1
ATOM 2261 N N . LEU A 1 289 ? 2.468 4.503 -6.543 1.00 78.31 289 LEU A N 1
ATOM 2262 C CA . LEU A 1 289 ? 2.679 3.123 -6.962 1.00 78.31 289 LEU A CA 1
ATOM 2263 C C . LEU A 1 289 ? 4.135 2.668 -6.792 1.00 78.31 289 LEU A C 1
ATOM 2265 O O . LEU A 1 289 ? 4.365 1.518 -6.416 1.00 78.31 289 LEU A O 1
ATOM 2269 N N . CYS A 1 290 ? 5.124 3.560 -6.915 1.00 80.69 290 CYS A N 1
ATOM 2270 C CA . CYS A 1 290 ? 6.497 3.281 -6.477 1.00 80.69 290 CYS A CA 1
ATOM 2271 C C . CYS A 1 290 ? 6.542 2.876 -4.993 1.00 80.69 290 CYS A C 1
ATOM 2273 O O . CYS A 1 290 ? 7.305 1.982 -4.617 1.00 80.69 290 CYS A O 1
ATOM 2275 N N . ARG A 1 291 ? 5.667 3.444 -4.147 1.00 76.44 291 ARG A N 1
ATOM 2276 C CA . ARG A 1 291 ? 5.540 3.047 -2.731 1.00 76.44 291 ARG A CA 1
ATOM 2277 C C . ARG A 1 291 ? 4.934 1.653 -2.531 1.00 76.44 291 ARG A C 1
ATOM 2279 O O . ARG A 1 291 ? 5.102 1.100 -1.444 1.00 76.44 291 ARG A O 1
ATOM 2286 N N . LEU A 1 292 ? 4.272 1.066 -3.535 1.00 80.19 292 LEU A N 1
ATOM 2287 C CA . LEU A 1 292 ? 3.842 -0.343 -3.513 1.00 80.19 292 LEU A CA 1
ATOM 2288 C C . LEU A 1 292 ? 4.990 -1.302 -3.856 1.00 80.19 292 LEU A C 1
ATOM 2290 O O . LEU A 1 292 ? 5.061 -2.397 -3.305 1.00 80.19 292 LEU A O 1
ATOM 2294 N N . VAL A 1 293 ? 5.903 -0.887 -4.738 1.00 88.94 293 VAL A N 1
ATOM 2295 C CA . VAL A 1 293 ? 7.047 -1.695 -5.199 1.00 88.94 293 VAL A CA 1
ATOM 2296 C C . VAL A 1 293 ? 8.212 -1.651 -4.201 1.00 88.94 293 VAL A C 1
ATOM 2298 O O . VAL A 1 293 ? 8.874 -2.664 -3.954 1.00 88.94 293 VAL A O 1
ATOM 2301 N N . ALA A 1 294 ? 8.452 -0.486 -3.592 1.00 86.69 294 ALA A N 1
ATOM 2302 C CA . ALA A 1 294 ? 9.579 -0.244 -2.692 1.00 86.69 294 ALA A CA 1
ATOM 2303 C C . ALA A 1 294 ? 9.681 -1.222 -1.498 1.00 86.69 294 ALA A C 1
ATOM 2305 O O . ALA A 1 294 ? 10.787 -1.707 -1.245 1.00 86.69 294 ALA A O 1
ATOM 2306 N N . PRO A 1 295 ? 8.589 -1.598 -0.793 1.00 83.38 295 PRO A N 1
ATOM 2307 C CA . PRO A 1 295 ? 8.653 -2.535 0.333 1.00 83.38 295 PRO A CA 1
ATOM 2308 C C . PRO A 1 295 ? 9.222 -3.911 -0.038 1.00 83.38 295 PRO A C 1
ATOM 2310 O O . PRO A 1 295 ? 9.864 -4.554 0.792 1.00 83.38 295 PRO A O 1
ATOM 2313 N N . TYR A 1 296 ? 9.041 -4.338 -1.289 1.00 88.94 296 TYR A N 1
ATOM 2314 C CA . TYR A 1 296 ? 9.565 -5.600 -1.814 1.00 88.94 296 TYR A CA 1
ATOM 2315 C C . TYR A 1 296 ? 10.993 -5.487 -2.367 1.00 88.94 296 TYR A C 1
ATOM 2317 O O . TYR A 1 296 ? 11.537 -6.471 -2.860 1.00 88.94 296 TYR A O 1
ATOM 2325 N N . ARG A 1 297 ? 11.616 -4.301 -2.285 1.00 89.69 297 ARG A N 1
ATOM 2326 C CA . ARG A 1 297 ? 12.951 -4.000 -2.835 1.00 89.69 297 ARG A CA 1
ATOM 2327 C C . ARG A 1 297 ? 13.052 -4.250 -4.344 1.00 89.69 297 ARG A C 1
ATOM 2329 O O . ARG A 1 297 ? 14.113 -4.622 -4.830 1.00 89.69 297 ARG A O 1
ATOM 2336 N N . MET A 1 298 ? 11.952 -4.027 -5.068 1.00 93.81 298 MET A N 1
ATOM 2337 C CA . MET A 1 298 ? 11.848 -4.286 -6.510 1.00 93.81 298 MET A CA 1
ATOM 2338 C C . MET A 1 298 ? 11.983 -3.024 -7.386 1.00 93.81 298 MET A C 1
ATOM 2340 O O . MET A 1 298 ? 11.671 -3.050 -8.574 1.00 93.81 298 MET A O 1
ATOM 2344 N N . LEU A 1 299 ? 12.426 -1.893 -6.823 1.00 92.94 299 LEU A N 1
ATOM 2345 C CA . LEU A 1 299 ? 12.685 -0.672 -7.601 1.00 92.94 299 LEU A CA 1
ATOM 2346 C C . LEU A 1 299 ? 13.809 -0.843 -8.645 1.00 92.94 299 LEU A C 1
ATOM 2348 O O . LEU A 1 299 ? 13.641 -0.348 -9.758 1.00 92.94 299 LEU A O 1
ATOM 2352 N N . PRO A 1 300 ? 14.919 -1.563 -8.367 1.00 94.06 300 PRO A N 1
ATOM 2353 C CA . PRO A 1 300 ? 15.928 -1.834 -9.393 1.00 94.06 300 PRO A CA 1
ATOM 2354 C C . PRO A 1 300 ? 15.377 -2.653 -10.567 1.00 94.06 300 PRO A C 1
ATOM 2356 O O . PRO A 1 300 ? 15.720 -2.402 -11.719 1.00 94.06 300 PRO A O 1
ATOM 2359 N N . GLU A 1 301 ? 14.507 -3.626 -10.293 1.00 95.31 301 GLU A N 1
ATOM 2360 C CA . GLU A 1 301 ? 13.790 -4.398 -11.306 1.00 95.31 301 GLU A CA 1
ATOM 2361 C C . GLU A 1 301 ? 12.874 -3.511 -12.144 1.00 95.31 301 GLU A C 1
ATOM 2363 O O . GLU A 1 301 ? 12.921 -3.596 -13.366 1.00 95.31 301 GLU A O 1
ATOM 2368 N N . LEU A 1 302 ? 12.089 -2.632 -11.512 1.00 95.88 302 LEU A N 1
ATOM 2369 C CA . LEU A 1 302 ? 11.275 -1.650 -12.230 1.00 95.88 302 LEU A CA 1
ATOM 2370 C C . LEU A 1 302 ? 12.142 -0.805 -13.177 1.00 95.88 302 LEU A C 1
ATOM 2372 O O . LEU A 1 302 ? 11.798 -0.654 -14.348 1.00 95.88 302 LEU A O 1
ATOM 2376 N N . GLY A 1 303 ? 13.295 -0.326 -12.698 1.00 95.06 303 GLY A N 1
ATOM 2377 C CA . GLY A 1 303 ? 14.267 0.415 -13.505 1.00 95.06 303 GLY A CA 1
ATOM 2378 C C . GLY A 1 303 ? 14.761 -0.378 -14.719 1.00 95.06 303 GLY A C 1
ATOM 2379 O O . GLY A 1 303 ? 14.702 0.123 -15.839 1.00 95.06 303 GLY A O 1
ATOM 2380 N N . ARG A 1 304 ? 15.162 -1.643 -14.533 1.00 95.50 304 ARG A N 1
ATOM 2381 C CA . ARG A 1 304 ? 15.557 -2.528 -15.648 1.00 95.50 304 ARG A CA 1
ATOM 2382 C C . ARG A 1 304 ? 14.420 -2.756 -16.646 1.00 95.50 304 ARG A C 1
ATOM 2384 O O . ARG A 1 304 ? 14.651 -2.748 -17.851 1.00 95.50 304 ARG A O 1
ATOM 2391 N N . GLY A 1 305 ? 13.194 -2.955 -16.167 1.00 95.50 305 GLY A N 1
ATOM 2392 C CA . GLY A 1 305 ? 12.019 -3.096 -17.029 1.00 95.50 305 GLY A CA 1
ATOM 2393 C C . GLY A 1 305 ? 11.783 -1.856 -17.891 1.00 95.50 305 GLY A C 1
ATOM 2394 O O . GLY A 1 305 ? 11.563 -1.971 -19.097 1.00 95.50 305 GLY A O 1
ATOM 2395 N N . LEU A 1 306 ? 11.896 -0.670 -17.284 1.00 94.81 306 LEU A N 1
ATOM 2396 C CA . LEU A 1 306 ? 11.794 0.619 -17.970 1.00 94.81 306 LEU A CA 1
ATOM 2397 C C . LEU A 1 306 ? 12.899 0.804 -19.014 1.00 94.81 306 LEU A C 1
ATOM 2399 O O . LEU A 1 306 ? 12.602 1.224 -20.127 1.00 94.81 306 LEU A O 1
ATOM 2403 N N . GLU A 1 307 ? 14.145 0.432 -18.710 1.00 94.94 307 GLU A N 1
ATOM 2404 C CA . GLU A 1 307 ? 15.251 0.454 -19.680 1.00 94.94 307 GLU A CA 1
ATOM 2405 C C . GLU A 1 307 ? 14.952 -0.407 -20.912 1.00 94.94 307 GLU A C 1
ATOM 2407 O O . GLU A 1 307 ? 15.113 0.047 -22.045 1.00 94.94 307 GLU A O 1
ATOM 2412 N N . VAL A 1 308 ? 14.482 -1.642 -20.702 1.00 93.62 308 VAL A N 1
ATOM 2413 C CA . VAL A 1 308 ? 14.105 -2.552 -21.795 1.00 93.62 308 VAL A CA 1
ATOM 2414 C C . VAL A 1 308 ? 12.944 -1.978 -22.608 1.00 93.62 308 VAL A C 1
ATOM 2416 O O . VAL A 1 308 ? 12.930 -2.097 -23.834 1.00 93.62 308 VAL A O 1
ATOM 2419 N N . TYR A 1 309 ? 11.974 -1.339 -21.953 1.00 92.38 309 TYR A N 1
ATOM 2420 C CA . TYR A 1 309 ? 10.864 -0.684 -22.639 1.00 92.38 309 TYR A CA 1
ATOM 2421 C C . TYR A 1 309 ? 11.340 0.505 -23.489 1.00 92.38 309 TYR A C 1
ATOM 2423 O O . TYR A 1 309 ? 10.993 0.601 -24.666 1.00 92.38 309 TYR A O 1
ATOM 2431 N N . ILE A 1 310 ? 12.189 1.372 -22.930 1.00 94.06 310 ILE A N 1
ATOM 2432 C CA . ILE A 1 310 ? 12.770 2.538 -23.615 1.00 94.06 310 ILE A CA 1
ATOM 2433 C C . ILE A 1 310 ? 13.577 2.112 -24.843 1.00 94.06 310 ILE A C 1
ATOM 2435 O O . ILE A 1 310 ? 13.471 2.743 -25.888 1.00 94.06 310 ILE A O 1
ATOM 2439 N N . GLN A 1 311 ? 14.328 1.008 -24.775 1.00 92.94 311 GLN A N 1
ATOM 2440 C CA . GLN A 1 311 ? 15.051 0.486 -25.944 1.00 92.94 311 GLN A CA 1
ATOM 2441 C C . GLN A 1 311 ? 14.122 0.164 -27.125 1.00 92.94 311 GLN A C 1
ATOM 2443 O O . GLN A 1 311 ? 14.527 0.306 -28.278 1.00 92.94 311 GLN A O 1
ATOM 2448 N N . LYS A 1 312 ? 12.880 -0.259 -26.853 1.00 89.75 312 LYS A N 1
ATOM 2449 C CA . LYS A 1 312 ? 11.871 -0.551 -27.882 1.00 89.75 312 LYS A CA 1
ATOM 2450 C C . LYS A 1 312 ? 11.130 0.703 -28.357 1.00 89.75 312 LYS A C 1
ATOM 2452 O O . LYS A 1 312 ? 10.702 0.743 -29.507 1.00 89.75 312 LYS A O 1
ATOM 2457 N N . ALA A 1 313 ? 10.973 1.704 -27.491 1.00 89.06 313 ALA A N 1
ATOM 2458 C CA . ALA A 1 313 ? 10.229 2.934 -27.762 1.00 89.06 313 ALA A CA 1
ATOM 2459 C C . ALA A 1 313 ? 10.978 4.187 -27.247 1.00 89.06 313 ALA A C 1
ATOM 2461 O O . ALA A 1 313 ? 10.501 4.842 -26.318 1.00 89.06 313 ALA A O 1
ATOM 2462 N N . PRO A 1 314 ? 12.130 4.551 -27.847 1.00 92.88 314 PRO A N 1
ATOM 2463 C CA . PRO A 1 314 ? 13.014 5.598 -27.315 1.00 92.88 314 PRO A CA 1
ATOM 2464 C C . PRO A 1 314 ? 12.451 7.019 -27.437 1.00 92.88 314 PRO A C 1
ATOM 2466 O O . PRO A 1 314 ? 12.902 7.926 -26.753 1.00 92.88 314 PRO A O 1
ATOM 2469 N N . GLU A 1 315 ? 11.461 7.227 -28.303 1.00 92.25 315 GLU A N 1
ATOM 2470 C CA . GLU A 1 315 ? 10.813 8.531 -28.495 1.00 92.25 315 GLU A CA 1
ATOM 2471 C C . GLU A 1 315 ? 9.599 8.720 -27.563 1.00 92.25 315 GLU A C 1
ATOM 2473 O O . GLU A 1 315 ? 8.920 9.745 -27.611 1.00 92.25 315 GLU A O 1
ATOM 2478 N N . HIS A 1 316 ? 9.286 7.733 -26.715 1.00 90.44 316 HIS A N 1
ATOM 2479 C CA . HIS A 1 316 ? 8.157 7.812 -25.794 1.00 90.44 316 HIS A CA 1
ATOM 2480 C C . HIS A 1 316 ? 8.586 8.483 -24.481 1.00 90.44 316 HIS A C 1
ATOM 2482 O O . HIS A 1 316 ? 9.301 7.894 -23.674 1.00 90.44 316 HIS A O 1
ATOM 2488 N N . TRP A 1 317 ? 8.132 9.718 -24.248 1.00 91.94 317 TRP A N 1
ATOM 2489 C CA . TRP A 1 317 ? 8.568 10.556 -23.118 1.00 91.94 317 TRP A CA 1
ATOM 2490 C C . TRP A 1 317 ? 8.245 9.967 -21.731 1.00 91.94 317 TRP A C 1
ATOM 2492 O O . TRP A 1 317 ? 8.987 10.156 -20.767 1.00 91.94 317 TRP A O 1
ATOM 2502 N N . ALA A 1 318 ? 7.133 9.246 -21.630 1.00 90.25 318 ALA A N 1
ATOM 2503 C CA . ALA A 1 318 ? 6.538 8.777 -20.384 1.00 90.25 318 ALA A CA 1
ATOM 2504 C C . ALA A 1 318 ? 7.438 7.786 -19.593 1.00 90.25 318 ALA A C 1
ATOM 2506 O O . ALA A 1 318 ? 7.736 8.042 -18.426 1.00 90.25 318 ALA A O 1
ATOM 2507 N N . PRO A 1 319 ? 7.960 6.703 -20.203 1.00 91.31 319 PRO A N 1
ATOM 2508 C CA . PRO A 1 319 ? 8.948 5.811 -19.603 1.00 91.31 319 PRO A CA 1
ATOM 2509 C C . PRO A 1 319 ? 10.226 6.516 -19.157 1.00 91.31 319 PRO A C 1
ATOM 2511 O O . PRO A 1 319 ? 10.772 6.138 -18.126 1.00 91.31 319 PRO A O 1
ATOM 2514 N N . HIS A 1 320 ? 10.688 7.544 -19.881 1.00 94.00 320 HIS A N 1
ATOM 2515 C CA . HIS A 1 320 ? 11.828 8.354 -19.441 1.00 94.00 320 HIS A CA 1
ATOM 2516 C C . HIS A 1 320 ? 11.504 9.088 -18.135 1.00 94.00 320 HIS A C 1
ATOM 2518 O O . HIS A 1 320 ? 12.292 9.046 -17.196 1.00 94.00 320 HIS A O 1
ATOM 2524 N N . ALA A 1 321 ? 10.312 9.680 -18.010 1.00 92.25 321 ALA A N 1
ATOM 2525 C CA . ALA A 1 321 ? 9.873 10.312 -16.764 1.00 92.25 321 ALA A CA 1
ATOM 2526 C C . ALA A 1 321 ? 9.722 9.303 -15.606 1.00 92.25 321 ALA A C 1
ATOM 2528 O O . ALA A 1 321 ? 10.146 9.570 -14.480 1.00 92.25 321 ALA A O 1
ATOM 2529 N N . MET A 1 322 ? 9.162 8.121 -15.879 1.00 91.94 322 MET A N 1
ATOM 2530 C CA . MET A 1 322 ? 9.034 7.033 -14.900 1.00 91.94 322 MET A CA 1
ATOM 2531 C C . MET A 1 322 ? 10.403 6.503 -14.455 1.00 91.94 322 MET A C 1
ATOM 2533 O O . MET A 1 322 ? 10.611 6.243 -13.266 1.00 91.94 322 MET A O 1
ATOM 2537 N N . LEU A 1 323 ? 11.352 6.363 -15.386 1.00 93.88 323 LEU A N 1
ATOM 2538 C CA . LEU A 1 323 ? 12.720 5.947 -15.088 1.00 93.88 323 LEU A CA 1
ATOM 2539 C C . LEU A 1 323 ? 13.435 7.017 -14.275 1.00 93.88 323 LEU A C 1
ATOM 2541 O O . LEU A 1 323 ? 14.045 6.680 -13.269 1.00 93.88 323 LEU A O 1
ATOM 2545 N N . ALA A 1 324 ? 13.275 8.292 -14.628 1.00 92.81 324 ALA A N 1
ATOM 2546 C CA . ALA A 1 324 ? 13.823 9.402 -13.864 1.00 92.81 324 ALA A CA 1
ATOM 2547 C C . ALA A 1 324 ? 13.354 9.379 -12.400 1.00 92.81 324 ALA A C 1
ATOM 2549 O O . ALA A 1 324 ? 14.166 9.463 -11.475 1.00 92.81 324 ALA A O 1
ATOM 2550 N N . ALA A 1 325 ? 12.048 9.204 -12.187 1.00 90.81 325 ALA A N 1
ATOM 2551 C CA . ALA A 1 325 ? 11.450 9.083 -10.863 1.00 90.81 325 ALA A CA 1
ATOM 2552 C C . ALA A 1 325 ? 11.970 7.847 -10.107 1.00 90.81 325 ALA A C 1
ATOM 2554 O O . ALA A 1 325 ? 12.361 7.943 -8.946 1.00 90.81 325 ALA A O 1
ATOM 2555 N N . THR A 1 326 ? 12.031 6.693 -10.777 1.00 91.88 326 THR A N 1
ATOM 2556 C CA . THR A 1 326 ? 12.559 5.444 -10.203 1.00 91.88 326 THR A CA 1
ATOM 2557 C C . THR A 1 326 ? 14.030 5.591 -9.804 1.00 91.88 326 THR A C 1
ATOM 2559 O O . THR A 1 326 ? 14.406 5.182 -8.707 1.00 91.88 326 THR A O 1
ATOM 2562 N N . SER A 1 327 ? 14.851 6.227 -10.647 1.00 91.19 327 SER A N 1
ATOM 2563 C CA . SER A 1 327 ? 16.268 6.495 -10.384 1.00 91.19 327 SER A CA 1
ATOM 2564 C C . SER A 1 327 ? 16.465 7.347 -9.134 1.00 91.19 327 SER A C 1
ATOM 2566 O O . SER A 1 327 ? 17.325 7.016 -8.315 1.00 91.19 327 SER A O 1
ATOM 2568 N N . LEU A 1 328 ? 15.617 8.361 -8.925 1.00 87.94 328 LEU A N 1
ATOM 2569 C CA . LEU A 1 328 ? 15.648 9.187 -7.717 1.00 87.94 328 LEU A CA 1
ATOM 2570 C C . LEU A 1 328 ? 15.409 8.354 -6.448 1.00 87.94 328 LEU A C 1
ATOM 2572 O O . LEU A 1 328 ? 16.193 8.450 -5.508 1.00 87.94 328 LEU A O 1
ATOM 2576 N N . PHE A 1 329 ? 14.398 7.475 -6.446 1.00 84.50 329 PHE A N 1
ATOM 2577 C CA . PHE A 1 329 ? 14.133 6.564 -5.320 1.00 84.50 329 PHE A CA 1
ATOM 2578 C C . PHE A 1 329 ? 15.261 5.556 -5.069 1.00 84.50 329 PHE A C 1
ATOM 2580 O O . PHE A 1 329 ? 15.430 5.075 -3.951 1.00 84.50 329 PHE A O 1
ATOM 2587 N N . THR A 1 330 ? 16.034 5.207 -6.099 1.00 86.88 330 THR A N 1
ATOM 2588 C CA . THR A 1 330 ? 17.220 4.348 -5.950 1.00 86.88 330 THR A CA 1
ATOM 2589 C C . THR A 1 330 ? 18.497 5.118 -5.593 1.00 86.88 330 THR A C 1
ATOM 2591 O O . THR A 1 330 ? 19.541 4.494 -5.415 1.00 86.88 330 THR A O 1
ATOM 2594 N N . GLY A 1 331 ? 18.429 6.449 -5.459 1.00 87.19 331 GLY A N 1
ATOM 2595 C CA . GLY A 1 331 ? 19.558 7.314 -5.103 1.00 87.19 331 GLY A CA 1
ATOM 2596 C C . GLY A 1 331 ? 20.456 7.735 -6.273 1.00 87.19 331 GLY A C 1
ATOM 2597 O O . GLY A 1 331 ? 21.521 8.304 -6.043 1.00 87.19 331 GLY A O 1
ATOM 2598 N N . ASP A 1 332 ? 20.048 7.484 -7.517 1.00 90.56 332 ASP A N 1
ATOM 2599 C CA . ASP A 1 332 ? 20.787 7.858 -8.728 1.00 90.56 332 ASP A CA 1
ATOM 2600 C C . ASP A 1 332 ? 20.270 9.198 -9.282 1.00 90.56 332 ASP A C 1
ATOM 2602 O O . ASP A 1 332 ? 19.452 9.266 -10.206 1.00 90.56 332 ASP A O 1
ATOM 2606 N N . GLY A 1 333 ? 20.710 10.287 -8.642 1.00 89.75 333 GLY A N 1
ATOM 2607 C CA . GLY A 1 333 ? 20.276 11.648 -8.968 1.00 89.75 333 GLY A CA 1
ATOM 2608 C C . GLY A 1 333 ? 20.743 12.130 -10.344 1.00 89.75 333 GLY A C 1
ATOM 2609 O O . GLY A 1 333 ? 19.982 12.794 -11.047 1.00 89.75 333 GLY A O 1
ATOM 2610 N N . ASP A 1 334 ? 21.954 11.757 -10.759 1.00 92.81 334 ASP A N 1
ATOM 2611 C CA . ASP A 1 334 ? 22.505 12.149 -12.061 1.00 92.81 334 ASP A CA 1
ATOM 2612 C C . ASP A 1 334 ? 21.694 11.529 -13.199 1.00 92.81 334 ASP A C 1
ATOM 2614 O O . ASP A 1 334 ? 21.281 12.222 -14.136 1.00 92.81 334 ASP A O 1
ATOM 2618 N N . ARG A 1 335 ? 21.385 10.233 -13.080 1.00 93.75 335 ARG A N 1
ATOM 2619 C CA . ARG A 1 335 ? 20.519 9.553 -14.037 1.00 93.75 335 ARG A CA 1
ATOM 2620 C C . ARG A 1 335 ? 19.108 10.117 -14.027 1.00 93.75 335 ARG A C 1
ATOM 2622 O O . ARG A 1 335 ? 18.536 10.324 -15.093 1.00 93.75 335 ARG A O 1
ATOM 2629 N N . SER A 1 336 ? 18.564 10.415 -12.846 1.00 92.88 336 SER A N 1
ATOM 2630 C CA . SER A 1 336 ? 17.246 11.046 -12.734 1.00 92.88 336 SER A CA 1
ATOM 2631 C C . SER A 1 336 ? 17.176 12.350 -13.538 1.00 92.88 336 SER A C 1
ATOM 2633 O O . SER A 1 336 ? 16.278 12.530 -14.361 1.00 92.88 336 SER A O 1
ATOM 2635 N N . LEU A 1 337 ? 18.170 13.231 -13.382 1.00 93.50 337 LEU A N 1
ATOM 2636 C CA . LEU A 1 337 ? 18.243 14.494 -14.121 1.00 93.50 337 LEU A CA 1
ATOM 2637 C C . LEU A 1 337 ? 18.369 14.280 -15.634 1.00 93.50 337 LEU A C 1
ATOM 2639 O O . LEU A 1 337 ? 17.730 14.992 -16.417 1.00 93.50 337 LEU A O 1
ATOM 2643 N N . GLN A 1 338 ? 19.177 13.303 -16.054 1.00 95.81 338 GLN A N 1
ATOM 2644 C CA . GLN A 1 338 ? 19.347 12.970 -17.465 1.00 95.81 338 GLN A CA 1
ATOM 2645 C C . GLN A 1 338 ? 18.023 12.523 -18.094 1.00 95.81 338 GLN A C 1
ATOM 2647 O O . GLN A 1 338 ? 17.632 13.044 -19.139 1.00 95.81 338 GLN A O 1
ATOM 2652 N N . GLU A 1 339 ? 17.321 11.597 -17.449 1.00 96.06 339 GLU A N 1
ATOM 2653 C CA . GLU A 1 339 ? 16.076 11.031 -17.962 1.00 96.06 339 GLU A CA 1
ATOM 2654 C C . GLU A 1 339 ? 14.934 12.059 -17.952 1.00 96.06 339 GLU A C 1
ATOM 2656 O O . GLU A 1 339 ? 14.197 12.163 -18.933 1.00 96.06 339 GLU A O 1
ATOM 2661 N N . PHE A 1 340 ? 14.847 12.929 -16.935 1.00 95.06 340 PHE A N 1
ATOM 2662 C CA . PHE A 1 340 ? 13.912 14.062 -16.972 1.00 95.06 340 PHE A CA 1
ATOM 2663 C C . PHE A 1 340 ? 14.216 15.034 -18.113 1.00 95.06 340 PHE A C 1
ATOM 2665 O O . PHE A 1 340 ? 13.296 15.527 -18.764 1.00 95.06 340 PHE A O 1
ATOM 2672 N N . SER A 1 341 ? 15.493 15.281 -18.407 1.00 95.69 341 SER A N 1
ATOM 2673 C CA . SER A 1 341 ? 15.891 16.131 -19.537 1.00 95.69 341 SER A CA 1
ATOM 2674 C C . SER A 1 341 ? 15.523 15.512 -20.890 1.00 95.69 341 SER A C 1
ATOM 26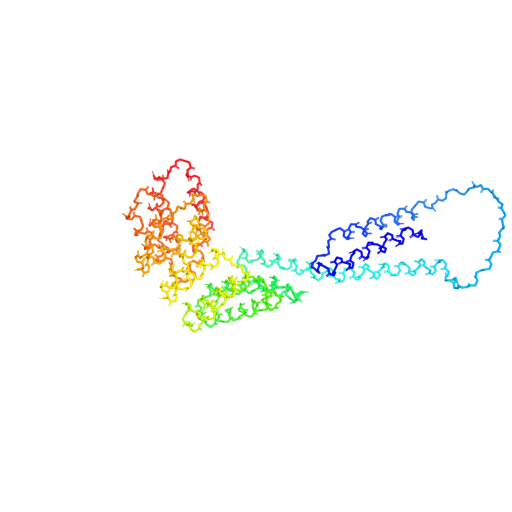76 O O . SER A 1 341 ? 15.273 16.230 -21.859 1.00 95.69 341 SER A O 1
ATOM 2678 N N . VAL A 1 342 ? 15.500 14.180 -20.995 1.00 96.75 342 VAL A N 1
ATOM 2679 C CA . VAL A 1 342 ? 14.988 13.478 -22.182 1.00 96.75 342 VAL A CA 1
ATOM 2680 C C . VAL A 1 342 ? 13.467 13.600 -22.244 1.00 96.75 342 VAL A C 1
ATOM 2682 O O . VAL A 1 342 ? 12.950 14.057 -23.260 1.00 96.75 342 VAL A O 1
ATOM 2685 N N . ALA A 1 343 ? 12.764 13.297 -21.150 1.00 94.88 343 ALA A N 1
ATOM 2686 C CA . ALA A 1 343 ? 11.309 13.399 -21.072 1.00 94.88 343 ALA A CA 1
ATOM 2687 C C . ALA A 1 343 ? 10.804 14.805 -21.442 1.00 94.88 343 ALA A C 1
ATOM 2689 O O . ALA A 1 343 ? 9.915 14.926 -22.277 1.00 94.88 343 ALA A O 1
ATOM 2690 N N . MET A 1 344 ? 11.429 15.868 -20.922 1.00 95.06 344 MET A N 1
ATOM 2691 C CA . MET A 1 344 ? 11.078 17.264 -21.233 1.00 95.06 344 MET A CA 1
ATOM 2692 C C . MET A 1 344 ? 11.278 17.643 -22.707 1.00 95.06 344 MET A C 1
ATOM 2694 O O . MET A 1 344 ? 10.614 18.547 -23.196 1.00 95.06 344 MET A O 1
ATOM 2698 N N . ARG A 1 345 ? 12.202 16.991 -23.426 1.00 96.19 345 ARG A N 1
ATOM 2699 C CA . ARG A 1 345 ? 12.403 17.240 -24.865 1.00 96.19 345 ARG A CA 1
ATOM 2700 C C . ARG A 1 345 ? 11.386 16.512 -25.738 1.00 96.19 345 ARG A C 1
ATOM 2702 O O . ARG A 1 345 ? 11.124 16.967 -26.845 1.00 96.19 345 ARG A O 1
ATOM 2709 N N . LEU A 1 346 ? 10.886 15.372 -25.266 1.00 95.12 346 LEU A N 1
ATOM 2710 C CA . LEU A 1 346 ? 9.985 14.490 -26.009 1.00 95.12 346 LEU A CA 1
ATOM 2711 C C . LEU A 1 346 ? 8.505 14.732 -25.683 1.00 95.12 346 LEU A C 1
ATOM 2713 O O . LEU A 1 346 ? 7.642 14.354 -26.474 1.00 95.12 346 LEU A O 1
ATOM 2717 N N . VAL A 1 347 ? 8.200 15.313 -24.517 1.00 93.75 347 VAL A N 1
ATOM 2718 C CA . VAL A 1 347 ? 6.822 15.524 -24.065 1.00 93.75 347 VAL A CA 1
ATOM 2719 C C . VAL A 1 347 ? 6.082 16.475 -25.018 1.00 93.75 347 VAL A C 1
ATOM 2721 O O . VAL A 1 347 ? 6.585 17.555 -25.324 1.00 93.75 347 VAL A O 1
ATOM 2724 N N . PRO A 1 348 ? 4.888 16.107 -25.511 1.00 93.31 348 PRO A N 1
ATOM 2725 C CA . PRO A 1 348 ? 4.053 17.025 -26.278 1.00 93.31 348 PRO A CA 1
ATOM 2726 C C . PRO A 1 348 ? 3.537 18.178 -25.407 1.00 93.31 348 PRO A C 1
ATOM 2728 O O . PRO A 1 348 ? 3.160 17.944 -24.261 1.00 93.31 348 PRO A O 1
ATOM 2731 N N . ASP A 1 349 ? 3.369 19.378 -25.974 1.00 92.19 349 ASP A N 1
ATOM 2732 C CA . ASP A 1 349 ? 2.866 20.573 -25.262 1.00 92.19 349 ASP A CA 1
ATOM 2733 C C . ASP A 1 349 ? 1.592 20.306 -24.434 1.00 92.19 349 ASP A C 1
ATOM 2735 O O . ASP A 1 349 ? 1.427 20.800 -23.321 1.00 92.19 349 ASP A O 1
ATOM 2739 N N . LYS A 1 350 ? 0.675 19.481 -24.960 1.00 91.00 350 LYS A N 1
ATOM 2740 C CA . LYS A 1 350 ? -0.596 19.141 -24.293 1.00 91.00 350 LYS A CA 1
ATOM 2741 C C . LYS A 1 350 ? -0.419 18.264 -23.038 1.00 91.00 350 LYS A C 1
ATOM 2743 O O . LYS A 1 350 ? -1.351 18.158 -22.248 1.00 91.00 350 LYS A O 1
ATOM 2748 N N . GLU A 1 351 ? 0.731 17.607 -22.885 1.00 89.38 351 GLU A N 1
ATOM 2749 C CA . GLU A 1 351 ? 1.053 16.680 -21.788 1.00 89.38 351 GLU A CA 1
ATOM 2750 C C . GLU A 1 351 ? 2.144 17.221 -20.850 1.00 89.38 351 GLU A C 1
ATOM 2752 O O . GLU A 1 351 ? 2.375 16.642 -19.789 1.00 89.38 351 GLU A O 1
ATOM 2757 N N . GLU A 1 352 ? 2.764 18.360 -21.181 1.00 90.50 352 GLU A N 1
ATOM 2758 C CA . GLU A 1 352 ? 3.822 18.997 -20.382 1.00 90.50 352 GLU A CA 1
ATOM 2759 C C . GLU A 1 352 ? 3.388 19.223 -18.924 1.00 90.50 352 GLU A C 1
ATOM 2761 O O . GLU A 1 352 ? 4.154 18.985 -17.988 1.00 90.50 352 GLU A O 1
ATOM 2766 N N . GLY A 1 353 ? 2.120 19.593 -18.712 1.00 90.19 353 GLY A N 1
ATOM 2767 C CA . GLY A 1 353 ? 1.552 19.791 -17.377 1.00 90.19 353 GLY A CA 1
ATOM 2768 C C . GLY A 1 353 ? 1.620 18.548 -16.482 1.00 90.19 353 GLY A C 1
ATOM 2769 O O . GLY A 1 353 ? 1.860 18.683 -15.282 1.00 90.19 353 GLY A O 1
ATOM 2770 N N . TYR A 1 354 ? 1.472 17.343 -17.044 1.00 89.12 354 TYR A N 1
ATOM 2771 C CA . TYR A 1 354 ? 1.558 16.094 -16.278 1.00 89.12 354 TYR A CA 1
ATOM 2772 C C . TYR A 1 354 ? 2.994 15.792 -15.846 1.00 89.12 354 TYR A C 1
ATOM 2774 O O . TYR A 1 354 ? 3.225 15.386 -14.706 1.00 89.12 354 TYR A O 1
ATOM 2782 N N . LEU A 1 355 ? 3.970 16.055 -16.720 1.00 89.44 355 LEU A N 1
ATOM 2783 C CA . LEU A 1 355 ? 5.387 15.903 -16.392 1.00 89.44 355 LEU A CA 1
ATOM 2784 C C . LEU A 1 355 ? 5.821 16.897 -15.305 1.00 89.44 355 LEU A C 1
ATOM 2786 O O . LEU A 1 355 ? 6.485 16.519 -14.340 1.00 89.44 355 LEU A O 1
ATOM 2790 N N . VAL A 1 356 ? 5.393 18.157 -15.413 1.00 89.50 356 VAL A N 1
ATOM 2791 C CA . VAL A 1 356 ? 5.666 19.187 -14.399 1.00 89.50 356 VAL A CA 1
ATOM 2792 C C . VAL A 1 356 ? 5.030 18.818 -13.056 1.00 89.50 356 VAL A C 1
ATOM 2794 O O . VAL A 1 356 ? 5.674 18.965 -12.014 1.00 89.50 356 VAL A O 1
ATOM 2797 N N . ALA A 1 357 ? 3.797 18.302 -13.060 1.00 87.69 357 ALA A N 1
ATOM 2798 C CA . ALA A 1 357 ? 3.128 17.832 -11.850 1.00 87.69 357 ALA A CA 1
ATOM 2799 C C . ALA A 1 357 ? 3.896 16.678 -11.186 1.00 87.69 357 ALA A C 1
ATOM 2801 O O . ALA A 1 357 ? 4.133 16.725 -9.980 1.00 87.69 357 ALA A O 1
ATOM 2802 N N . LEU A 1 358 ? 4.359 15.696 -11.968 1.00 86.25 358 LEU A N 1
ATOM 2803 C CA . LEU A 1 358 ? 5.184 14.590 -11.476 1.00 86.25 358 LEU A CA 1
ATOM 2804 C C . LEU A 1 358 ? 6.472 15.093 -10.804 1.00 86.25 358 LEU A C 1
ATOM 2806 O O . LEU A 1 358 ? 6.781 14.690 -9.683 1.00 86.25 358 LEU A O 1
ATOM 2810 N N . ILE A 1 359 ? 7.202 15.999 -11.462 1.00 87.56 359 ILE A N 1
ATOM 2811 C CA . ILE A 1 359 ? 8.433 16.597 -10.917 1.00 87.56 359 ILE A CA 1
ATOM 2812 C C . ILE A 1 359 ? 8.131 17.376 -9.629 1.00 87.56 359 ILE A C 1
ATOM 2814 O O . ILE A 1 359 ? 8.881 17.291 -8.654 1.00 87.56 359 ILE A O 1
ATOM 2818 N N . SER A 1 360 ? 7.017 18.114 -9.594 1.00 86.31 360 SER A N 1
ATOM 2819 C CA . SER A 1 360 ? 6.605 18.862 -8.406 1.00 86.31 360 SER A CA 1
ATOM 2820 C C . SER A 1 360 ? 6.272 17.937 -7.236 1.00 86.31 360 SER A C 1
ATOM 2822 O O . SER A 1 360 ? 6.721 18.195 -6.120 1.00 86.31 360 SER A O 1
ATOM 2824 N N . GLU A 1 361 ? 5.542 16.846 -7.463 1.00 82.06 361 GLU A N 1
ATOM 2825 C CA . GLU A 1 361 ? 5.234 15.874 -6.411 1.00 82.06 361 GLU A CA 1
ATOM 2826 C C . GLU A 1 361 ? 6.492 15.165 -5.907 1.00 82.06 361 GLU A C 1
ATOM 2828 O O . GLU A 1 361 ? 6.693 15.069 -4.698 1.00 82.06 361 GLU A O 1
ATOM 2833 N N . LEU A 1 362 ? 7.400 14.768 -6.802 1.00 80.38 362 LEU A N 1
ATOM 2834 C CA . LEU A 1 362 ? 8.694 14.195 -6.423 1.00 80.38 362 LEU A CA 1
ATOM 2835 C C . LEU A 1 362 ? 9.519 15.129 -5.541 1.00 80.38 362 LEU A C 1
ATOM 2837 O O . LEU A 1 362 ? 10.141 14.664 -4.593 1.00 80.38 362 LEU A O 1
ATOM 2841 N N . SER A 1 363 ? 9.480 16.442 -5.786 1.00 78.44 363 SER A N 1
ATOM 2842 C CA . SER A 1 363 ? 10.211 17.412 -4.957 1.00 78.44 363 SER A CA 1
ATOM 2843 C C . SER A 1 363 ? 9.731 17.467 -3.497 1.00 78.44 363 SER A C 1
ATOM 2845 O O . SER A 1 363 ? 10.457 17.939 -2.624 1.00 78.44 363 SER A O 1
ATOM 2847 N N . LYS A 1 364 ? 8.514 16.979 -3.220 1.00 77.62 364 LYS A N 1
ATOM 2848 C CA . LYS A 1 364 ? 7.932 16.883 -1.871 1.00 77.62 364 LYS A CA 1
ATOM 2849 C C . LYS A 1 364 ? 8.247 15.553 -1.187 1.00 77.62 364 LYS A C 1
ATOM 2851 O O . LYS A 1 364 ? 8.013 15.420 0.015 1.00 77.62 364 LYS A O 1
ATOM 2856 N N . VAL A 1 365 ? 8.719 14.559 -1.938 1.00 67.75 365 VAL A N 1
ATOM 2857 C CA . VAL A 1 365 ? 9.073 13.247 -1.406 1.00 67.75 365 VAL A CA 1
ATOM 2858 C C . VAL A 1 365 ? 10.527 13.287 -0.956 1.00 67.75 365 VAL A C 1
ATOM 2860 O O . VAL A 1 365 ? 11.438 13.447 -1.757 1.00 67.75 365 VAL A O 1
ATOM 2863 N N . ASP A 1 366 ? 10.726 13.151 0.351 1.00 55.81 366 ASP A N 1
ATOM 2864 C CA . ASP A 1 366 ? 12.038 12.893 0.943 1.00 55.81 366 ASP A CA 1
ATOM 2865 C C . ASP A 1 366 ? 12.474 11.473 0.509 1.00 55.81 366 ASP A C 1
ATOM 2867 O O . ASP A 1 366 ? 11.710 10.541 0.804 1.00 55.81 366 ASP A O 1
ATOM 2871 N N . PRO A 1 367 ? 13.584 11.313 -0.245 1.00 50.62 367 PRO A N 1
ATOM 2872 C CA . PRO A 1 367 ? 14.006 10.040 -0.842 1.00 50.62 367 PRO A CA 1
ATOM 2873 C C . PRO A 1 367 ? 14.161 8.877 0.143 1.00 50.62 367 PRO A C 1
ATOM 2875 O O . PRO A 1 367 ? 14.615 9.107 1.289 1.00 50.62 367 PRO A O 1
#